Protein AF-A0A1X6NGF9-F1 (afdb_monomer_lite)

Radius of gyration: 16.97 Å; chains: 1; bounding box: 53×37×42 Å

pLDDT: mean 85.5, std 14.02, range [45.12, 98.38]

Sequence (204 aa):
MDIVWRSLPNLAPLILTMPPDAWTAELRTNLTSLDNEVIVLSFVRPLVPADFVRMLLYCPRVKSFGGFENRLKDTIKKFNLAFSAVNALEAFRPASSLLPNVEYLEWDYFQYAFGECGLPAIHFLFGSRLRTVHLWPMGGPCNANNVYQTLQKLTAKSPALQHFSLSSYSKTAELCELMPALLSGLPQLVDFKADIQLNAAALL

Foldseek 3Di:
DLPVLQAEQACVVLLVQFDPLQKDWDWQADPPDPGGIATEIDGPDQDAANRNVRSLVSLQSYAHYHCVPCVPPDPVLRYAYELNRLVSCVVHPPDQASNQNHQHYEDAPVSYDDDDQEDRLCLSNQHQNHAEYAYHSPGPAYDLVRVLVSLVSNLVHHLNHAYYEYEDAYDDVSVVVSVVVSVVSHPNHNYYYYRYDDDPVVVD

Structure (mmCIF, N/CA/C/O backbone):
data_AF-A0A1X6NGF9-F1
#
_entry.id   AF-A0A1X6NGF9-F1
#
loop_
_atom_site.group_PDB
_atom_site.id
_atom_site.type_symbol
_atom_site.label_atom_id
_atom_site.label_alt_id
_atom_site.label_comp_id
_atom_site.label_asym_id
_atom_site.label_entity_id
_atom_site.label_seq_id
_atom_site.pdbx_PDB_ins_code
_atom_site.Cartn_x
_atom_site.Cartn_y
_atom_site.Cartn_z
_atom_site.occupancy
_atom_site.B_iso_or_equiv
_atom_site.auth_seq_id
_atom_site.auth_comp_id
_atom_site.auth_asym_id
_atom_site.auth_atom_id
_atom_site.pdbx_PDB_model_num
ATOM 1 N N . MET A 1 1 ? -23.209 0.207 -3.085 1.00 61.59 1 MET A N 1
ATOM 2 C CA . MET A 1 1 ? -22.263 1.000 -2.261 1.00 61.59 1 MET A CA 1
ATOM 3 C C . MET A 1 1 ? -20.788 0.661 -2.527 1.00 61.59 1 MET A C 1
ATOM 5 O O . MET A 1 1 ? -19.928 1.232 -1.871 1.00 61.59 1 MET A O 1
ATOM 9 N N . ASP A 1 2 ? -20.446 -0.185 -3.507 1.00 76.38 2 ASP A N 1
ATOM 10 C CA . ASP A 1 2 ? -19.044 -0.603 -3.716 1.00 76.38 2 ASP A CA 1
ATOM 11 C C . ASP A 1 2 ? -18.143 0.460 -4.356 1.00 76.38 2 ASP A C 1
ATOM 13 O O . ASP A 1 2 ? -16.921 0.343 -4.311 1.00 76.38 2 ASP A O 1
ATOM 17 N N . ILE A 1 3 ? -18.730 1.523 -4.912 1.00 85.12 3 ILE A N 1
ATOM 18 C CA . ILE A 1 3 ? -17.982 2.559 -5.629 1.00 85.12 3 ILE A CA 1
ATOM 19 C C . ILE A 1 3 ? -17.013 3.338 -4.726 1.00 85.12 3 ILE A C 1
ATOM 21 O O . ILE A 1 3 ? -15.918 3.661 -5.172 1.00 85.12 3 ILE A O 1
ATOM 25 N N . VAL A 1 4 ? -17.368 3.564 -3.454 1.00 88.31 4 VAL A N 1
ATOM 26 C CA . VAL A 1 4 ? -16.556 4.350 -2.501 1.00 88.31 4 VAL A CA 1
ATOM 27 C C . VAL A 1 4 ? -15.251 3.636 -2.144 1.00 88.31 4 VAL A C 1
ATOM 29 O O . VAL A 1 4 ? -14.226 4.272 -1.944 1.00 88.31 4 VAL A O 1
ATOM 32 N N . TRP A 1 5 ? -15.275 2.304 -2.102 1.00 93.38 5 TRP A N 1
ATOM 33 C CA . TRP A 1 5 ? -14.122 1.491 -1.707 1.00 93.38 5 TRP A CA 1
ATOM 34 C C . TRP A 1 5 ? -13.266 1.049 -2.888 1.00 93.38 5 TRP A C 1
ATOM 36 O O . TRP A 1 5 ? -12.183 0.510 -2.684 1.00 93.38 5 TRP A O 1
ATOM 46 N N . ARG A 1 6 ? -13.735 1.259 -4.124 1.00 94.31 6 ARG A N 1
ATOM 47 C CA . ARG A 1 6 ? -13.041 0.791 -5.327 1.00 94.31 6 ARG A CA 1
ATOM 48 C C . ARG A 1 6 ? -11.671 1.444 -5.498 1.00 94.31 6 ARG A C 1
ATOM 50 O O . ARG A 1 6 ? -10.742 0.777 -5.951 1.00 94.31 6 ARG A O 1
ATOM 57 N N . SER A 1 7 ? -11.554 2.724 -5.157 1.00 93.00 7 SER A N 1
ATOM 58 C CA . SER A 1 7 ? -10.316 3.491 -5.270 1.00 93.00 7 SER A CA 1
ATOM 59 C C . SER A 1 7 ? -10.061 4.232 -3.969 1.00 93.00 7 SER A C 1
ATOM 61 O O . SER A 1 7 ? -10.879 5.062 -3.582 1.00 93.00 7 SER A O 1
ATOM 63 N N . LEU A 1 8 ? -8.941 3.950 -3.305 1.00 92.25 8 LEU A N 1
ATOM 64 C CA . LEU A 1 8 ? -8.563 4.624 -2.064 1.00 92.25 8 LEU A CA 1
ATOM 65 C C . LEU A 1 8 ? -7.268 5.418 -2.252 1.00 92.25 8 LEU A C 1
ATOM 67 O O . LEU A 1 8 ? -6.309 4.872 -2.794 1.00 92.25 8 LEU A O 1
ATOM 71 N N . PRO A 1 9 ? -7.195 6.672 -1.773 1.00 89.31 9 PRO A N 1
ATOM 72 C CA . PRO A 1 9 ? -5.990 7.484 -1.919 1.00 89.31 9 PRO A CA 1
ATOM 73 C C . PRO A 1 9 ? -4.845 7.028 -1.005 1.00 89.31 9 PRO A C 1
ATOM 75 O O . PRO A 1 9 ? -3.684 7.256 -1.332 1.00 89.31 9 PRO A O 1
ATOM 78 N N . ASN A 1 10 ? -5.173 6.420 0.139 1.00 90.38 10 ASN A N 1
ATOM 79 C CA . ASN A 1 10 ? -4.244 5.918 1.150 1.00 90.38 10 ASN A CA 1
ATOM 80 C C . ASN A 1 10 ? -4.966 4.909 2.078 1.00 90.38 10 ASN A C 1
ATOM 82 O O . ASN A 1 10 ? -6.120 4.541 1.845 1.00 90.38 10 ASN A O 1
ATOM 86 N N . LEU A 1 11 ? -4.291 4.455 3.141 1.00 93.31 11 LEU A N 1
ATOM 87 C CA . LEU A 1 11 ? -4.825 3.484 4.110 1.00 93.31 11 LEU A CA 1
ATOM 88 C C . LEU A 1 11 ? -5.790 4.085 5.147 1.00 93.31 11 LEU A C 1
ATOM 90 O O . LEU A 1 11 ? -6.445 3.327 5.863 1.00 93.31 11 LEU A O 1
ATOM 94 N N . ALA A 1 12 ? -5.909 5.411 5.248 1.00 93.12 12 ALA A N 1
ATOM 95 C CA . ALA A 1 12 ? -6.687 6.054 6.303 1.00 93.12 12 ALA A CA 1
ATOM 96 C C . ALA A 1 12 ? -8.166 5.630 6.317 1.00 93.12 12 ALA A C 1
ATOM 98 O O . ALA A 1 12 ? -8.635 5.233 7.383 1.00 93.12 12 ALA A O 1
ATOM 99 N N . PRO A 1 13 ? -8.900 5.583 5.181 1.00 93.88 13 PRO A N 1
ATOM 100 C CA . PRO A 1 13 ? -10.286 5.117 5.178 1.00 93.88 13 PRO A CA 1
ATOM 101 C C . PRO A 1 13 ? -10.458 3.702 5.734 1.00 93.88 13 PRO A C 1
ATOM 103 O O . PRO A 1 13 ? -11.485 3.414 6.333 1.00 93.88 13 PRO A O 1
ATOM 106 N N . LEU A 1 14 ? -9.460 2.828 5.558 1.00 96.06 14 LEU A N 1
ATOM 107 C CA . LEU A 1 14 ? -9.475 1.464 6.087 1.00 96.06 14 LEU A CA 1
ATOM 108 C C . LEU A 1 14 ? -9.182 1.441 7.592 1.00 96.06 14 LEU A C 1
ATOM 110 O O . LEU A 1 14 ? -9.923 0.797 8.334 1.00 96.06 14 LEU A O 1
ATOM 114 N N . ILE A 1 15 ? -8.175 2.189 8.054 1.00 96.56 15 ILE A N 1
ATOM 115 C CA . ILE A 1 15 ? -7.856 2.321 9.488 1.00 96.56 15 ILE A CA 1
ATOM 116 C C . ILE A 1 15 ? -9.049 2.882 10.263 1.00 96.56 15 ILE A C 1
ATOM 118 O O . ILE A 1 15 ? -9.388 2.367 11.322 1.00 96.56 15 ILE A O 1
ATOM 122 N N . LEU A 1 16 ? -9.755 3.869 9.707 1.00 96.25 16 LEU A N 1
ATOM 123 C CA . LEU A 1 16 ? -10.938 4.467 10.334 1.00 96.25 16 LEU A CA 1
ATOM 124 C C . LEU A 1 16 ? -12.110 3.479 10.512 1.00 96.25 16 LEU A C 1
ATOM 126 O O . LEU A 1 16 ? -13.060 3.786 11.230 1.00 96.25 16 LEU A O 1
ATOM 130 N N . THR A 1 17 ? -12.063 2.291 9.896 1.00 97.50 17 THR A N 1
ATOM 131 C CA . THR A 1 17 ? -13.046 1.220 10.150 1.00 97.50 17 THR A CA 1
ATOM 132 C C . THR A 1 17 ? -12.693 0.329 11.343 1.00 97.50 17 THR A C 1
ATOM 134 O O . THR A 1 17 ? -13.553 -0.428 11.804 1.00 97.50 17 THR A O 1
ATOM 137 N N . MET A 1 18 ? -11.453 0.401 11.837 1.00 98.00 18 MET A N 1
ATOM 138 C CA . MET A 1 18 ? -10.986 -0.320 13.023 1.00 98.00 18 MET A CA 1
ATOM 139 C C . MET A 1 18 ? -11.615 0.271 14.300 1.00 98.00 18 MET A C 1
ATOM 141 O O . MET A 1 18 ? -12.177 1.372 14.257 1.00 98.00 18 MET A O 1
ATOM 145 N N . PRO A 1 19 ? -11.557 -0.439 15.444 1.00 98.31 19 PRO A N 1
ATOM 146 C CA . PRO A 1 19 ? -12.041 0.091 16.715 1.00 98.31 19 PRO A CA 1
ATOM 147 C C . PRO A 1 19 ? -11.447 1.481 17.031 1.00 98.31 19 PRO A C 1
ATOM 149 O O . PRO A 1 19 ? -10.239 1.664 16.860 1.00 98.31 19 PRO A O 1
ATOM 152 N N . PRO A 1 20 ? -12.255 2.471 17.465 1.00 98.00 20 PRO A N 1
ATOM 153 C CA . PRO A 1 20 ? -11.772 3.834 17.719 1.00 98.00 20 PRO A CA 1
ATOM 154 C C . PRO A 1 20 ? -10.678 3.936 18.787 1.00 98.00 20 PRO A C 1
ATOM 156 O O . PRO A 1 20 ? -9.911 4.887 18.788 1.00 98.00 20 PRO A O 1
ATOM 159 N N . ASP A 1 21 ? -10.593 2.963 19.693 1.00 98.19 21 ASP A N 1
ATOM 160 C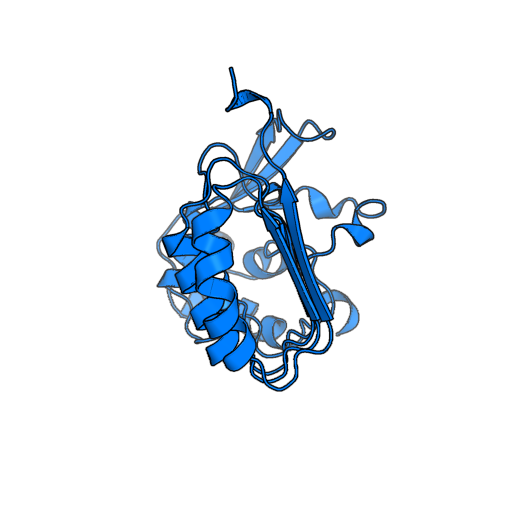 CA . ASP A 1 21 ? -9.551 2.866 20.717 1.00 98.19 21 ASP A CA 1
ATOM 161 C C . ASP A 1 21 ? -8.212 2.332 20.174 1.00 98.19 21 ASP A C 1
ATOM 163 O O . ASP A 1 21 ? -7.226 2.312 20.905 1.00 98.19 21 ASP A O 1
ATOM 167 N N . ALA A 1 22 ? -8.158 1.866 18.921 1.00 98.38 22 ALA A N 1
ATOM 168 C CA . ALA A 1 22 ? -6.935 1.342 18.320 1.00 98.38 22 ALA A CA 1
ATOM 169 C C . ALA A 1 22 ? -6.032 2.450 17.756 1.00 98.38 22 ALA A C 1
ATOM 171 O O . ALA A 1 22 ? -4.822 2.242 17.658 1.00 98.38 22 ALA A O 1
ATOM 172 N N . TRP A 1 23 ? -6.584 3.613 17.392 1.00 98.31 23 TRP A N 1
ATOM 173 C CA . TRP A 1 23 ? -5.865 4.664 16.669 1.00 98.31 23 TRP A CA 1
ATOM 174 C C . TRP A 1 23 ? -6.113 6.075 17.218 1.00 98.31 23 TRP A C 1
ATOM 176 O O . TRP A 1 23 ? -7.119 6.347 17.864 1.00 98.31 23 TRP A O 1
ATOM 186 N N . THR A 1 24 ? -5.188 6.989 16.925 1.00 97.62 24 THR A N 1
ATOM 187 C CA . THR A 1 24 ? -5.326 8.437 17.140 1.00 97.62 24 THR A CA 1
ATOM 188 C C . THR A 1 24 ? -5.107 9.204 15.847 1.00 97.62 24 THR A C 1
ATOM 190 O O . THR A 1 24 ? -4.470 8.711 14.917 1.00 97.62 24 THR A O 1
ATOM 193 N N . ALA A 1 25 ? -5.656 10.415 15.796 1.00 96.06 25 ALA A N 1
ATOM 194 C CA . ALA A 1 25 ? -5.509 11.359 14.699 1.00 96.06 25 ALA A CA 1
ATOM 195 C C . ALA A 1 25 ? -4.960 12.678 15.249 1.00 96.06 25 ALA A C 1
ATOM 197 O O . ALA A 1 25 ? -5.625 13.340 16.044 1.00 96.06 25 ALA A O 1
ATOM 198 N N . GLU A 1 26 ? -3.758 13.062 14.828 1.00 94.81 26 GLU A N 1
ATOM 199 C CA . GLU A 1 26 ? -3.095 14.287 15.285 1.00 94.81 26 GLU A CA 1
ATOM 200 C C . GLU A 1 26 ? -2.907 15.262 14.129 1.00 94.81 26 GLU A C 1
ATOM 202 O O . GLU A 1 26 ? -2.338 14.898 13.101 1.00 94.81 26 GLU A O 1
ATOM 207 N N . LEU A 1 27 ? -3.335 16.513 14.299 1.00 92.25 27 LEU A N 1
ATOM 208 C CA . LEU A 1 27 ? -3.021 17.573 13.345 1.00 92.25 27 LEU A CA 1
ATOM 209 C C . LEU A 1 27 ? -1.539 17.946 13.474 1.00 92.25 27 LEU A C 1
ATOM 211 O O . LEU A 1 27 ? -1.069 18.280 14.560 1.00 92.25 27 LEU A O 1
ATOM 215 N N . ARG A 1 28 ? -0.798 17.887 12.370 1.00 89.25 28 ARG A N 1
ATOM 216 C CA . ARG A 1 28 ? 0.622 18.235 12.294 1.00 89.25 28 ARG A CA 1
ATOM 217 C C . ARG A 1 28 ? 0.882 19.178 11.134 1.00 89.25 28 ARG A C 1
ATOM 219 O O . ARG A 1 28 ? 0.270 19.054 10.076 1.00 89.25 28 ARG A O 1
ATOM 226 N N . THR A 1 29 ? 1.835 20.083 11.318 1.00 85.56 29 THR A N 1
ATOM 227 C CA . THR A 1 29 ? 2.228 21.021 10.268 1.00 85.56 29 THR A CA 1
ATOM 228 C C . THR A 1 29 ? 3.171 20.353 9.268 1.00 85.56 29 THR A C 1
ATOM 230 O O . THR A 1 29 ? 4.183 19.783 9.677 1.00 85.56 29 THR A O 1
ATOM 233 N N . ASN A 1 30 ? 2.865 20.416 7.968 1.00 74.00 30 ASN A N 1
ATOM 234 C CA . ASN A 1 30 ? 3.706 19.849 6.915 1.00 74.00 30 ASN A CA 1
ATOM 235 C C . ASN A 1 30 ? 4.611 20.882 6.258 1.00 74.00 30 ASN A C 1
ATOM 237 O O . ASN A 1 30 ? 4.200 21.601 5.363 1.00 74.00 30 ASN A O 1
ATOM 241 N N . LEU A 1 31 ? 5.881 20.886 6.675 1.00 66.44 31 LEU A N 1
ATOM 242 C CA . LEU A 1 31 ? 6.916 21.773 6.134 1.00 66.44 31 LEU A CA 1
ATOM 243 C C . LEU A 1 31 ? 7.294 21.473 4.672 1.00 66.44 31 LEU A C 1
ATOM 245 O O . LEU A 1 31 ? 7.992 22.269 4.054 1.00 66.44 31 LEU A O 1
ATOM 249 N N . THR A 1 32 ? 6.890 20.318 4.132 1.00 63.69 32 THR A N 1
ATOM 250 C CA . THR A 1 32 ? 7.269 19.852 2.782 1.00 63.69 32 THR A CA 1
ATOM 251 C C . THR A 1 32 ? 6.127 19.893 1.769 1.00 63.69 32 THR A C 1
ATOM 253 O O . THR A 1 32 ? 6.368 19.748 0.574 1.00 63.69 32 THR A O 1
ATOM 256 N N . SER A 1 33 ? 4.889 20.083 2.229 1.00 63.34 33 SER A N 1
ATOM 257 C CA . SER A 1 33 ? 3.706 20.179 1.375 1.00 63.34 33 SER A CA 1
ATOM 258 C C . SER A 1 33 ? 3.302 21.640 1.209 1.00 63.34 33 SER A C 1
ATOM 260 O O . SER A 1 33 ? 3.500 22.449 2.109 1.00 63.34 33 SER A O 1
ATOM 262 N N . LEU A 1 34 ? 2.691 21.966 0.069 1.00 60.50 34 LEU A N 1
ATOM 263 C CA . LEU A 1 34 ? 2.023 23.257 -0.137 1.00 60.50 34 LEU A CA 1
ATOM 264 C C . LEU A 1 34 ? 0.872 23.465 0.865 1.00 60.50 34 LEU A C 1
ATOM 266 O O . LEU A 1 34 ? 0.545 24.600 1.202 1.00 60.50 34 LEU A O 1
ATOM 270 N N . ASP A 1 35 ? 0.287 22.365 1.352 1.00 64.94 35 ASP A N 1
ATOM 271 C CA . ASP A 1 35 ? -0.700 22.367 2.426 1.00 64.94 35 ASP A CA 1
ATOM 272 C C . ASP A 1 35 ? -0.006 22.236 3.781 1.00 64.94 35 ASP A C 1
ATOM 274 O O . ASP A 1 35 ? 0.547 21.186 4.121 1.00 64.94 35 ASP A O 1
ATOM 278 N N . ASN A 1 36 ? -0.090 23.304 4.573 1.00 75.12 36 ASN A N 1
ATOM 279 C CA . ASN A 1 36 ? 0.614 23.420 5.845 1.00 75.12 36 ASN A CA 1
ATOM 280 C C . ASN A 1 36 ? 0.118 22.459 6.929 1.00 75.12 36 ASN A C 1
ATOM 282 O O . ASN A 1 36 ? 0.781 22.374 7.949 1.00 75.12 36 ASN A O 1
ATOM 286 N N . GLU A 1 37 ? -0.993 21.734 6.769 1.00 85.94 37 GLU A N 1
ATOM 287 C CA . GLU A 1 37 ? -1.548 20.877 7.826 1.00 85.94 37 GLU A CA 1
ATOM 288 C C . GLU A 1 37 ? -1.999 19.505 7.311 1.00 85.94 37 GLU A C 1
ATOM 290 O O . GLU A 1 37 ? -2.755 19.395 6.344 1.00 85.94 37 GLU A O 1
ATOM 295 N N . VAL A 1 38 ? -1.577 18.451 8.010 1.00 87.19 38 VAL A N 1
ATOM 296 C CA . VAL A 1 38 ? -1.966 17.056 7.770 1.00 87.19 38 VAL A CA 1
ATOM 297 C C . VAL A 1 38 ? -2.399 16.397 9.077 1.00 87.19 38 VAL A C 1
ATOM 299 O O . VAL A 1 38 ? -1.831 16.642 10.133 1.00 87.19 38 VAL A O 1
ATOM 302 N N . ILE A 1 39 ? -3.404 15.536 9.018 1.00 90.44 39 ILE A N 1
ATOM 303 C CA . ILE A 1 39 ? -3.819 14.643 10.095 1.00 90.44 39 ILE A CA 1
ATOM 304 C C . ILE A 1 39 ? -2.988 13.365 10.000 1.00 90.44 39 ILE A C 1
ATOM 306 O O . ILE A 1 39 ? -3.063 12.640 9.012 1.00 90.44 39 ILE A O 1
ATOM 310 N N . VAL A 1 40 ? -2.213 13.057 11.028 1.00 92.25 40 VAL A N 1
ATOM 311 C CA . VAL A 1 40 ? -1.395 11.847 11.096 1.00 92.25 40 VAL A CA 1
ATOM 312 C C . VAL A 1 40 ? -2.112 10.794 11.928 1.00 92.25 40 VAL A C 1
ATOM 314 O O . VAL A 1 40 ? -2.418 11.027 13.097 1.00 92.25 40 VAL A O 1
ATOM 317 N N . LEU A 1 41 ? -2.366 9.636 11.320 1.00 94.50 41 LEU A N 1
ATOM 318 C CA . LEU A 1 41 ? -2.917 8.464 11.990 1.00 94.50 41 LEU A CA 1
ATOM 319 C C . LEU A 1 41 ? -1.809 7.603 12.593 1.00 94.50 41 LEU A C 1
ATOM 321 O O . LEU A 1 41 ? -0.879 7.196 11.892 1.00 94.50 41 LEU A O 1
ATOM 325 N N . SER A 1 42 ? -1.959 7.273 13.872 1.00 95.81 42 SER A N 1
ATOM 326 C CA . SER A 1 42 ? -1.065 6.390 14.631 1.00 95.81 42 SER A CA 1
ATOM 327 C C . SER A 1 42 ? -1.877 5.326 15.364 1.00 95.81 42 SER A C 1
ATOM 329 O O . SER A 1 42 ? -3.045 5.559 15.663 1.00 95.81 42 SER A O 1
ATOM 331 N N . PHE A 1 43 ? -1.279 4.178 15.696 1.00 97.31 43 PHE A N 1
ATOM 332 C CA . PHE A 1 43 ? -1.904 3.226 16.622 1.00 97.31 43 PHE A CA 1
ATOM 333 C C . PHE A 1 43 ? -1.465 3.499 18.059 1.00 97.31 43 PHE A C 1
ATOM 335 O O . PHE A 1 43 ? -0.287 3.747 18.306 1.00 97.31 43 PHE A O 1
ATOM 342 N N . VAL A 1 44 ? -2.405 3.426 19.004 1.00 98.00 44 VAL A N 1
ATOM 343 C CA . VAL A 1 44 ? -2.149 3.690 20.437 1.00 98.00 44 VAL A CA 1
ATOM 344 C C . VAL A 1 44 ? -1.924 2.431 21.267 1.00 98.00 44 VAL A C 1
ATOM 346 O O . VAL A 1 44 ? -1.520 2.513 22.425 1.00 98.00 44 VAL A O 1
ATOM 349 N N . ARG A 1 45 ? -2.168 1.257 20.684 1.00 97.44 45 ARG A N 1
ATOM 350 C CA . ARG A 1 45 ? -1.924 -0.048 21.302 1.00 97.44 45 ARG A CA 1
ATOM 351 C C . ARG A 1 45 ? -1.502 -1.077 20.249 1.00 97.44 45 ARG A C 1
ATOM 353 O O . ARG A 1 45 ? -1.774 -0.868 19.065 1.00 97.44 45 ARG A O 1
ATOM 360 N N . PRO A 1 46 ? -0.870 -2.195 20.652 1.00 97.31 46 PRO A N 1
ATOM 361 C CA . PRO A 1 46 ? -0.648 -3.322 19.756 1.00 97.31 46 PRO A CA 1
ATOM 362 C C . PRO A 1 46 ? -1.960 -3.791 19.125 1.00 97.31 46 PRO A C 1
ATOM 364 O O . PRO A 1 46 ? -2.997 -3.869 19.795 1.00 97.31 46 PRO A O 1
ATOM 367 N N . LEU A 1 47 ? -1.904 -4.094 17.831 1.00 97.88 47 LEU A N 1
ATOM 368 C CA . LEU A 1 47 ? -3.061 -4.579 17.094 1.00 97.88 47 LEU A CA 1
ATOM 369 C C . LEU A 1 47 ? -3.282 -6.061 17.382 1.00 97.88 47 LEU A C 1
ATOM 371 O O . LEU A 1 47 ? -2.341 -6.853 17.403 1.00 97.88 47 LEU A O 1
ATOM 375 N N . VAL A 1 48 ? -4.542 -6.442 17.552 1.00 97.06 48 VAL A N 1
ATOM 376 C CA . VAL A 1 48 ? -4.964 -7.838 17.689 1.00 97.06 48 VAL A CA 1
ATOM 377 C C . VAL A 1 48 ? -5.830 -8.243 16.495 1.00 97.06 48 VAL A C 1
ATOM 379 O O . VAL A 1 48 ? -6.454 -7.381 15.875 1.00 97.06 48 VAL A O 1
ATOM 382 N N . PRO A 1 49 ? -5.944 -9.543 16.160 1.00 96.75 49 PRO A N 1
ATOM 383 C CA . PRO A 1 49 ? -6.723 -9.987 15.000 1.00 96.75 49 PRO A CA 1
ATOM 384 C C . PRO A 1 49 ? -8.168 -9.458 14.952 1.00 96.75 49 PRO A C 1
ATOM 386 O O . PRO A 1 49 ? -8.683 -9.180 13.870 1.00 96.75 49 PRO A O 1
ATOM 389 N N . ALA A 1 50 ? -8.810 -9.263 16.110 1.00 97.75 50 ALA A N 1
ATOM 390 C CA . ALA A 1 50 ? -10.167 -8.719 16.204 1.00 97.75 50 ALA A CA 1
ATOM 391 C C . ALA A 1 50 ? -10.292 -7.276 15.673 1.00 97.75 50 ALA A C 1
ATOM 393 O O . ALA A 1 50 ? -11.341 -6.914 15.139 1.00 97.75 50 ALA A O 1
ATOM 394 N N . ASP A 1 51 ? -9.225 -6.473 15.740 1.00 98.31 51 ASP A N 1
ATOM 395 C CA . ASP A 1 51 ? -9.234 -5.087 15.252 1.00 98.31 51 ASP A CA 1
ATOM 396 C C . ASP A 1 51 ? -9.388 -5.015 13.726 1.00 98.31 51 ASP A C 1
ATOM 398 O O . ASP A 1 51 ? -9.934 -4.055 13.182 1.00 98.31 51 ASP A O 1
ATOM 402 N N . PHE A 1 52 ? -8.940 -6.058 13.023 1.00 98.00 52 PHE A N 1
ATOM 403 C CA . PHE A 1 52 ? -8.955 -6.124 11.565 1.00 98.00 52 PHE A CA 1
ATOM 404 C C . PHE A 1 52 ? -10.323 -6.510 10.997 1.00 98.00 52 PHE A C 1
ATOM 406 O O . PHE A 1 52 ? -10.542 -6.330 9.800 1.00 98.00 52 PHE A O 1
ATOM 413 N N . VAL A 1 53 ? -11.253 -7.022 11.815 1.00 97.38 53 VAL A N 1
ATOM 414 C CA . VAL A 1 53 ? -12.510 -7.634 11.342 1.00 97.38 53 VAL A CA 1
ATOM 415 C C . VAL A 1 53 ? -13.274 -6.711 10.398 1.00 97.38 53 VAL A C 1
ATOM 417 O O . VAL A 1 53 ? -13.644 -7.132 9.307 1.00 97.38 53 VAL A O 1
ATOM 420 N N . ARG A 1 54 ? -13.476 -5.443 10.777 1.00 97.31 54 ARG A N 1
ATOM 421 C CA . ARG A 1 54 ? -14.202 -4.477 9.937 1.00 97.31 54 ARG A CA 1
ATOM 422 C C . ARG A 1 54 ? -13.402 -4.059 8.709 1.00 97.31 54 ARG A C 1
ATOM 424 O O . ARG A 1 54 ? -13.959 -4.032 7.617 1.00 97.31 54 ARG A O 1
ATOM 431 N N . MET A 1 55 ? -12.108 -3.799 8.869 1.00 97.44 55 MET A N 1
ATOM 432 C CA . MET A 1 55 ? -11.225 -3.405 7.770 1.00 97.44 55 MET A CA 1
ATOM 433 C C . MET A 1 55 ? -11.188 -4.462 6.658 1.00 97.44 55 MET A C 1
ATOM 435 O O . MET A 1 55 ? -11.329 -4.136 5.477 1.00 97.44 55 MET A O 1
ATOM 439 N N . LEU A 1 56 ? -11.090 -5.742 7.026 1.00 97.12 56 LEU A N 1
ATOM 440 C CA . LEU A 1 56 ? -11.022 -6.851 6.073 1.00 97.12 56 LEU A CA 1
ATOM 441 C C . LEU A 1 56 ? -12.298 -7.031 5.242 1.00 97.12 56 LEU A C 1
ATOM 443 O O . LEU A 1 56 ? -12.223 -7.591 4.151 1.00 97.12 56 LEU A O 1
ATOM 447 N N . LEU A 1 57 ? -13.454 -6.529 5.692 1.00 96.81 57 LEU A N 1
ATOM 448 C CA . LEU A 1 57 ? -14.690 -6.539 4.894 1.00 96.81 57 LEU A CA 1
ATOM 449 C C . LEU A 1 57 ? -14.612 -5.608 3.672 1.00 96.81 57 LEU A C 1
ATOM 451 O O . LEU A 1 57 ? -15.335 -5.804 2.687 1.00 96.81 57 LEU A O 1
ATOM 455 N N . TYR A 1 58 ? -13.752 -4.589 3.737 1.00 97.31 58 TYR A N 1
ATOM 456 C CA . TYR A 1 58 ? -13.597 -3.571 2.698 1.00 97.31 58 TYR A CA 1
ATOM 457 C C . TYR A 1 58 ? -12.352 -3.793 1.840 1.00 97.31 58 TYR A C 1
ATOM 459 O O . TYR A 1 58 ? -12.382 -3.508 0.646 1.00 97.31 58 TYR A O 1
ATOM 467 N N . CYS A 1 59 ? -11.298 -4.379 2.406 1.00 97.00 59 CYS A N 1
ATOM 468 C CA . CYS A 1 59 ? -10.043 -4.702 1.726 1.00 97.00 59 CYS A CA 1
ATOM 469 C C . CYS A 1 59 ? -10.201 -5.355 0.329 1.00 97.00 59 CYS A C 1
ATOM 471 O O . CYS A 1 59 ? -9.611 -4.849 -0.627 1.00 97.00 59 CYS A O 1
ATOM 473 N N . PRO A 1 60 ? -11.021 -6.410 0.125 1.00 97.25 60 PRO A N 1
ATOM 474 C CA . PRO A 1 60 ? -11.205 -7.021 -1.197 1.00 97.25 60 PRO A CA 1
ATOM 475 C C . PRO A 1 60 ? -11.929 -6.138 -2.223 1.00 97.25 60 PRO A C 1
ATOM 477 O O . PRO A 1 60 ? -11.972 -6.495 -3.401 1.00 97.25 60 PRO A O 1
ATOM 480 N N . ARG A 1 61 ? -12.542 -5.027 -1.802 1.00 96.62 61 ARG A N 1
ATOM 481 C CA . ARG A 1 61 ? -13.258 -4.102 -2.693 1.00 96.62 61 ARG A CA 1
ATOM 482 C C . ARG A 1 61 ? -12.318 -3.091 -3.345 1.00 96.62 61 ARG A C 1
ATOM 484 O O . ARG A 1 61 ? -12.673 -2.528 -4.377 1.00 96.62 61 ARG A O 1
ATOM 491 N N . VAL A 1 62 ? -11.128 -2.899 -2.777 1.00 96.44 62 VAL A N 1
ATOM 492 C CA . VAL A 1 62 ? -10.120 -1.967 -3.284 1.00 96.44 62 VAL A CA 1
ATOM 493 C C . VAL A 1 62 ? -9.470 -2.536 -4.542 1.00 96.44 62 VAL A C 1
ATOM 495 O O . VAL A 1 62 ? -8.908 -3.631 -4.529 1.00 96.44 62 VAL A O 1
ATOM 498 N N . LYS A 1 63 ? -9.572 -1.780 -5.637 1.00 96.38 63 LYS A N 1
ATOM 499 C CA . LYS A 1 63 ? -9.011 -2.094 -6.961 1.00 96.38 63 LYS A CA 1
ATOM 500 C C . LYS A 1 63 ? -7.877 -1.159 -7.345 1.00 96.38 63 LYS A C 1
ATOM 502 O O . LYS A 1 63 ? -6.939 -1.581 -8.009 1.00 96.38 63 LYS A O 1
ATOM 507 N N . SER A 1 64 ? -7.967 0.087 -6.905 1.00 95.00 64 SER A N 1
ATOM 508 C CA . SER A 1 64 ? -6.934 1.096 -7.074 1.00 95.00 64 SER A CA 1
ATOM 509 C C . SER A 1 64 ? -6.543 1.636 -5.706 1.00 95.00 64 SER A C 1
ATOM 511 O O . SER A 1 64 ? -7.412 1.953 -4.889 1.00 95.00 64 SER A O 1
ATOM 513 N N . PHE A 1 65 ? -5.247 1.709 -5.439 1.00 93.94 65 PHE A N 1
ATOM 514 C CA . PHE A 1 65 ? -4.703 2.269 -4.213 1.00 93.94 65 PHE A CA 1
ATOM 515 C C . PHE A 1 65 ? -3.641 3.312 -4.558 1.00 93.94 65 PHE A C 1
ATOM 517 O O . PHE A 1 65 ? -2.751 3.029 -5.355 1.00 93.94 65 PHE A O 1
ATOM 524 N N . GLY A 1 66 ? -3.727 4.496 -3.957 1.00 90.94 66 GLY A N 1
ATOM 525 C CA . GLY A 1 66 ? -2.876 5.639 -4.283 1.00 90.94 66 GLY A CA 1
ATOM 526 C C . GLY A 1 66 ? -3.563 6.638 -5.216 1.00 90.94 66 GLY A C 1
ATOM 527 O O . GLY A 1 66 ? -4.788 6.771 -5.213 1.00 90.94 66 GLY A O 1
ATOM 528 N N . GLY A 1 67 ? -2.779 7.378 -6.003 1.00 76.31 67 GLY A N 1
ATOM 529 C CA . GLY A 1 67 ? -3.295 8.355 -6.966 1.00 76.31 67 GLY A CA 1
ATOM 530 C C . GLY A 1 67 ? -2.681 9.741 -6.801 1.00 76.31 67 GLY A C 1
ATOM 531 O O . GLY A 1 67 ? -3.345 10.651 -6.282 1.00 76.31 67 GLY A O 1
ATOM 532 N N . PHE A 1 68 ? -1.437 9.933 -7.260 1.00 64.06 68 PHE A N 1
ATOM 533 C CA . PHE A 1 68 ? -0.883 11.272 -7.478 1.00 64.06 68 PHE A CA 1
ATOM 534 C C . PHE A 1 68 ? -1.712 12.034 -8.518 1.00 64.06 68 PHE A C 1
ATOM 536 O O . PHE A 1 68 ? -2.016 13.206 -8.331 1.00 64.06 68 PHE A O 1
ATOM 543 N N . GLU A 1 69 ? -2.223 11.365 -9.547 1.00 55.03 69 GLU A N 1
ATOM 544 C CA . GLU A 1 69 ? -3.047 12.034 -10.564 1.00 55.03 69 GLU A CA 1
ATOM 545 C C . GLU A 1 69 ? -4.411 12.503 -10.023 1.00 55.03 69 GLU A C 1
ATOM 547 O O . GLU A 1 69 ? -4.918 13.555 -10.409 1.00 55.03 69 GLU A O 1
ATOM 552 N N . ASN A 1 70 ? -4.947 11.823 -9.002 1.00 54.00 70 ASN A N 1
ATOM 553 C CA . ASN A 1 70 ? -6.125 12.287 -8.256 1.00 54.00 70 ASN A CA 1
ATOM 554 C C . ASN A 1 70 ? -5.778 13.365 -7.195 1.00 54.00 70 ASN A C 1
ATOM 556 O O . ASN A 1 70 ? -6.665 13.859 -6.502 1.00 54.00 70 ASN A O 1
ATOM 560 N N . ARG A 1 71 ? -4.484 13.739 -7.066 1.00 54.16 71 ARG A N 1
ATOM 561 C CA . ARG A 1 71 ? -3.911 15.047 -6.628 1.00 54.16 71 ARG A CA 1
ATOM 562 C C . ARG A 1 71 ? -4.899 16.181 -6.489 1.00 54.16 71 ARG A C 1
ATOM 564 O O . ARG A 1 71 ? -5.177 16.693 -5.410 1.00 54.16 71 ARG A O 1
ATOM 571 N N . LEU A 1 72 ? -5.392 16.575 -7.642 1.00 50.94 72 LEU A N 1
ATOM 572 C CA . LEU A 1 72 ? -5.805 17.948 -7.844 1.00 50.94 72 LEU A CA 1
ATOM 573 C C . LEU A 1 72 ? -7.268 18.196 -7.455 1.00 50.94 72 LEU A C 1
ATOM 575 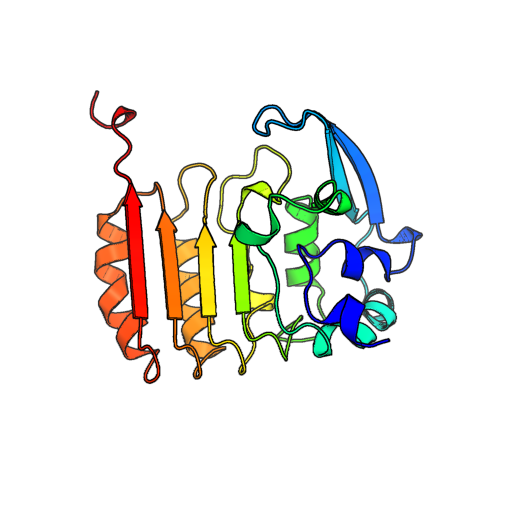O O . LEU A 1 72 ? -7.763 19.288 -7.708 1.00 50.94 72 LEU A O 1
ATOM 579 N N . LYS A 1 73 ? -7.982 17.202 -6.894 1.00 53.84 73 LYS A N 1
ATOM 580 C CA . LYS A 1 73 ? -9.450 17.265 -6.780 1.00 53.84 73 LYS A CA 1
ATOM 581 C C . LYS A 1 73 ? -10.071 16.990 -5.402 1.00 53.84 73 LYS A C 1
ATOM 583 O O . LYS A 1 73 ? -11.212 17.398 -5.232 1.00 53.84 73 LYS A O 1
ATOM 588 N N . ASP A 1 74 ? -9.380 16.389 -4.423 1.00 56.94 74 ASP A N 1
ATOM 589 C CA . ASP A 1 74 ? -10.044 15.924 -3.183 1.00 56.94 74 ASP A CA 1
ATOM 590 C C . ASP A 1 74 ? -9.398 16.357 -1.854 1.00 56.94 74 ASP A C 1
ATOM 592 O O . ASP A 1 74 ? -8.217 16.124 -1.591 1.00 56.94 74 ASP A O 1
ATOM 596 N N . THR A 1 75 ? -10.249 16.861 -0.953 1.00 56.50 75 THR A N 1
ATOM 597 C CA . THR A 1 75 ? -9.992 17.239 0.453 1.00 56.50 75 THR A CA 1
ATOM 598 C C . THR A 1 75 ? -9.662 16.061 1.381 1.00 56.50 75 THR A C 1
ATOM 600 O O . THR A 1 75 ? -9.195 16.272 2.499 1.00 56.50 75 THR A O 1
ATOM 603 N N . ILE A 1 76 ? -9.859 14.815 0.933 1.00 57.66 76 ILE A N 1
ATOM 604 C CA . ILE A 1 76 ? -9.584 13.585 1.707 1.00 57.66 76 ILE A CA 1
ATOM 605 C C . ILE A 1 76 ? -8.068 13.366 1.919 1.00 57.66 76 ILE A C 1
ATOM 607 O O . ILE A 1 76 ? -7.654 12.609 2.797 1.00 57.66 76 ILE A O 1
ATOM 611 N N . LYS A 1 77 ? -7.212 14.089 1.186 1.00 61.00 77 LYS A N 1
ATOM 612 C CA . LYS A 1 77 ? -5.739 14.005 1.250 1.00 61.00 77 LYS A CA 1
ATOM 613 C C . LYS A 1 77 ? -5.104 14.539 2.534 1.00 61.00 77 LYS A C 1
ATOM 615 O O . LYS A 1 77 ? -3.885 14.545 2.644 1.00 61.00 77 LYS A O 1
ATOM 620 N N . LYS A 1 78 ? -5.902 14.942 3.522 1.00 77.00 78 LYS A N 1
ATOM 621 C CA . LYS A 1 78 ? -5.374 15.393 4.810 1.00 77.00 78 LYS A CA 1
ATOM 622 C C . LYS A 1 78 ? -4.836 14.261 5.672 1.00 77.00 78 LYS A C 1
ATOM 624 O O . LYS A 1 78 ? -4.164 14.565 6.639 1.00 77.00 78 LYS A O 1
ATOM 629 N N . PHE A 1 79 ? -5.112 12.993 5.374 1.00 87.12 79 PHE A N 1
ATOM 630 C CA . PHE A 1 79 ? -4.635 11.899 6.218 1.00 87.12 79 PHE A CA 1
ATOM 631 C C . PHE A 1 79 ? -3.299 11.330 5.744 1.00 87.12 79 PHE A C 1
ATOM 633 O O . PHE A 1 79 ? -3.220 10.753 4.661 1.00 87.12 79 PHE A O 1
ATOM 640 N N . ASN A 1 80 ? -2.298 11.407 6.611 1.00 88.25 80 ASN A N 1
ATOM 641 C CA . ASN A 1 80 ? -1.055 10.656 6.520 1.00 88.25 80 ASN A CA 1
ATOM 642 C C . ASN A 1 80 ? -1.047 9.552 7.576 1.00 88.25 80 ASN A C 1
ATOM 644 O O . ASN A 1 80 ? -1.771 9.606 8.569 1.00 88.25 80 ASN A O 1
ATOM 648 N N . LEU A 1 81 ? -0.214 8.541 7.373 1.00 89.06 81 LEU A N 1
ATOM 649 C CA . LEU A 1 81 ? 0.044 7.530 8.392 1.00 89.06 81 LEU A CA 1
ATOM 650 C C . LEU A 1 81 ? 1.393 7.820 9.054 1.00 89.06 81 LEU A C 1
ATOM 652 O O . LEU A 1 81 ? 2.347 8.237 8.396 1.00 89.06 81 LEU A O 1
ATOM 656 N N . ALA A 1 82 ? 1.492 7.579 10.358 1.00 90.56 82 ALA A N 1
ATOM 657 C CA . ALA A 1 82 ? 2.786 7.467 11.013 1.00 90.56 82 ALA A CA 1
ATOM 658 C C . ALA A 1 82 ? 3.529 6.232 10.479 1.00 90.56 82 ALA A C 1
ATOM 660 O O . ALA A 1 82 ? 2.912 5.206 10.178 1.00 90.56 82 ALA A O 1
ATOM 661 N N . PHE A 1 83 ? 4.857 6.297 10.390 1.00 87.56 83 PHE A N 1
ATOM 662 C CA . PHE A 1 83 ? 5.660 5.160 9.930 1.00 87.56 83 PHE A CA 1
ATOM 663 C C . PHE A 1 83 ? 5.474 3.926 10.828 1.00 87.56 83 PHE A C 1
ATOM 665 O O . PHE A 1 83 ? 5.263 2.813 10.342 1.00 87.56 83 PHE A O 1
ATOM 672 N N . SER A 1 84 ? 5.415 4.138 12.147 1.00 90.38 84 SER A N 1
ATOM 673 C CA . SER A 1 84 ? 5.095 3.098 13.131 1.00 90.38 84 SER A CA 1
ATOM 674 C C . SER A 1 84 ? 3.752 2.408 12.866 1.00 90.38 84 SER A C 1
ATOM 676 O O . SER A 1 84 ? 3.635 1.202 13.085 1.00 90.38 84 SER A O 1
ATOM 678 N N . ALA A 1 85 ? 2.758 3.126 12.332 1.00 92.69 85 ALA A N 1
ATOM 679 C CA . ALA A 1 85 ? 1.473 2.540 11.969 1.00 92.69 85 ALA A CA 1
ATOM 680 C C . ALA A 1 85 ? 1.597 1.582 10.774 1.00 92.69 85 ALA A C 1
ATOM 682 O O . ALA A 1 85 ? 0.988 0.514 10.773 1.00 92.69 85 ALA A O 1
ATOM 683 N N . VAL A 1 86 ? 2.430 1.897 9.779 1.00 91.19 86 VAL A N 1
ATOM 684 C CA . VAL A 1 86 ? 2.680 0.973 8.658 1.00 91.19 86 VAL A CA 1
ATOM 685 C C . VAL A 1 86 ? 3.349 -0.302 9.140 1.00 91.19 86 VAL A C 1
ATOM 687 O O . VAL A 1 86 ? 2.917 -1.392 8.770 1.00 91.19 86 VAL A O 1
ATOM 690 N N . ASN A 1 87 ? 4.355 -0.171 10.004 1.00 90.94 87 ASN A N 1
ATOM 691 C CA . ASN A 1 87 ? 5.055 -1.321 10.570 1.00 90.94 87 ASN A CA 1
ATOM 692 C C . ASN A 1 87 ? 4.118 -2.182 11.423 1.00 90.94 87 ASN A C 1
ATOM 694 O O . ASN A 1 87 ? 4.176 -3.406 11.360 1.00 90.94 87 ASN A O 1
ATOM 698 N N . ALA A 1 88 ? 3.209 -1.565 12.182 1.00 93.88 88 ALA A N 1
ATOM 699 C CA . ALA A 1 88 ? 2.198 -2.296 12.938 1.00 93.88 88 ALA A CA 1
ATOM 700 C C . ALA A 1 88 ? 1.221 -3.048 12.016 1.00 93.88 88 ALA A C 1
ATOM 702 O O . ALA A 1 88 ? 0.933 -4.221 12.253 1.00 93.88 88 ALA A O 1
ATOM 703 N N . LEU A 1 89 ? 0.743 -2.424 10.933 1.00 94.81 89 LEU A N 1
ATOM 704 C CA . LEU A 1 89 ? -0.078 -3.124 9.938 1.00 94.81 89 LEU A CA 1
ATOM 705 C C . LEU A 1 89 ? 0.678 -4.292 9.313 1.00 94.81 89 LEU A C 1
ATOM 707 O O . LEU A 1 89 ? 0.108 -5.364 9.120 1.00 94.81 89 LEU A O 1
ATOM 711 N N . GLU A 1 90 ? 1.959 -4.107 9.010 1.00 92.94 90 GLU A N 1
ATOM 712 C CA . GLU A 1 90 ? 2.781 -5.186 8.497 1.00 92.94 90 GLU A CA 1
ATOM 713 C C . GLU A 1 90 ? 2.885 -6.332 9.520 1.00 92.94 90 GLU A C 1
ATOM 715 O O . GLU A 1 90 ? 2.597 -7.479 9.182 1.00 92.94 90 GLU A O 1
ATOM 720 N N . ALA A 1 91 ? 3.246 -6.038 10.764 1.00 93.81 91 ALA A N 1
ATOM 721 C CA . ALA A 1 91 ? 3.512 -7.053 11.777 1.00 93.81 91 ALA A CA 1
ATOM 722 C C . ALA A 1 91 ? 2.262 -7.852 12.188 1.00 93.81 91 ALA A C 1
ATOM 724 O O . ALA A 1 91 ? 2.355 -9.057 12.408 1.00 93.81 91 ALA A O 1
ATOM 725 N N . PHE A 1 92 ? 1.099 -7.199 12.283 1.00 95.62 92 PHE A N 1
ATOM 726 C CA . PHE A 1 92 ? -0.091 -7.780 12.921 1.00 95.62 92 PHE A CA 1
ATOM 727 C C . PHE A 1 92 ? -1.218 -8.169 11.959 1.00 95.62 92 PHE A C 1
ATOM 729 O O . PHE A 1 92 ? -2.236 -8.709 12.397 1.00 95.62 92 PHE A O 1
ATOM 736 N N . ARG A 1 93 ? -1.081 -7.910 10.652 1.00 92.94 93 ARG A N 1
ATOM 737 C CA . ARG A 1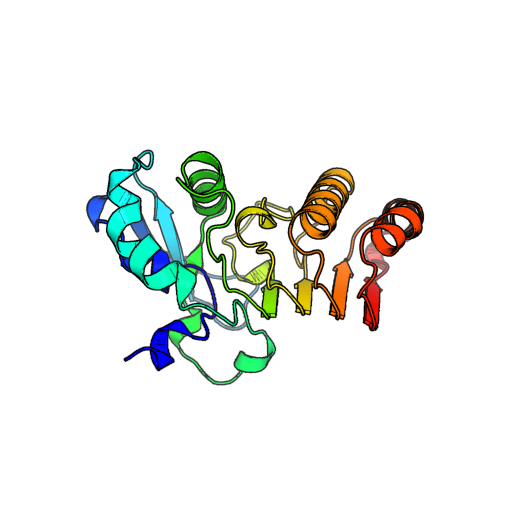 93 ? -2.128 -8.272 9.685 1.00 92.94 93 ARG A CA 1
ATOM 738 C C . ARG A 1 93 ? -2.406 -9.786 9.685 1.00 92.94 93 ARG A C 1
ATOM 740 O O . ARG A 1 93 ? -1.473 -10.587 9.650 1.00 92.94 93 ARG A O 1
ATOM 747 N N . PRO A 1 94 ? -3.678 -10.201 9.593 1.00 93.12 94 PRO A N 1
ATOM 748 C CA . PRO A 1 94 ? -4.037 -11.618 9.535 1.00 93.12 94 PRO A CA 1
ATOM 749 C C . PRO A 1 94 ? -3.904 -12.230 8.130 1.00 93.12 94 PRO A C 1
ATOM 751 O O . PRO A 1 94 ? -4.059 -13.437 7.972 1.00 93.12 94 PRO A O 1
ATOM 754 N N . ALA A 1 95 ? -3.643 -11.420 7.099 1.00 91.12 95 ALA A N 1
ATOM 755 C CA . ALA A 1 95 ? -3.560 -11.862 5.709 1.00 91.12 95 ALA A CA 1
ATOM 756 C C . ALA A 1 95 ? -2.189 -11.558 5.089 1.00 91.12 95 ALA A C 1
ATOM 758 O O . ALA A 1 95 ? -1.562 -10.532 5.360 1.00 91.12 95 ALA A O 1
ATOM 759 N N . SER A 1 96 ? -1.736 -12.430 4.186 1.00 91.94 96 SER A N 1
ATOM 760 C CA . SER A 1 96 ? -0.473 -12.244 3.457 1.00 91.94 96 SER A CA 1
ATOM 761 C C . SER A 1 96 ? -0.488 -11.003 2.552 1.00 91.94 96 SER A C 1
ATOM 763 O O . SER A 1 96 ? 0.558 -10.362 2.378 1.00 91.94 96 SER A O 1
ATOM 765 N N . SER A 1 97 ? -1.669 -10.664 2.023 1.00 95.81 97 SER A N 1
ATOM 766 C CA . SER A 1 97 ? -1.991 -9.447 1.280 1.00 95.81 97 SER A CA 1
ATOM 767 C C . SER A 1 97 ? -3.197 -8.763 1.920 1.00 95.81 97 SER A C 1
ATOM 769 O O . SER A 1 97 ? -4.249 -9.381 2.085 1.00 95.81 97 SER A O 1
ATOM 771 N N . LEU A 1 98 ? -3.044 -7.492 2.283 1.00 95.94 98 LEU A N 1
ATOM 772 C CA . LEU A 1 98 ? -4.112 -6.676 2.843 1.00 95.94 98 LEU A CA 1
ATOM 773 C C . LEU A 1 98 ? -5.105 -6.234 1.764 1.00 95.94 98 LEU A C 1
ATOM 775 O O . LEU A 1 98 ? -6.282 -6.102 2.065 1.00 95.94 98 LEU A O 1
ATOM 779 N N . LEU A 1 99 ? -4.662 -6.027 0.521 1.00 96.75 99 LEU A N 1
ATOM 780 C CA . LEU A 1 99 ? -5.508 -5.601 -0.600 1.00 96.75 99 LEU A CA 1
ATOM 781 C C . LEU A 1 99 ? -5.488 -6.672 -1.703 1.00 96.75 99 LEU A C 1
ATOM 783 O O . LEU A 1 99 ? -4.895 -6.469 -2.760 1.00 96.75 99 LEU A O 1
ATOM 787 N N . PRO A 1 100 ? -6.134 -7.833 -1.496 1.00 96.94 100 PRO A N 1
ATOM 788 C CA . PRO A 1 100 ? -5.946 -9.007 -2.357 1.00 96.94 100 PRO A CA 1
ATOM 789 C C . PRO A 1 100 ? -6.406 -8.805 -3.809 1.00 96.94 100 PRO A C 1
ATOM 791 O O . PRO A 1 100 ? -6.010 -9.552 -4.700 1.00 96.94 100 PRO A O 1
ATOM 794 N N . ASN A 1 101 ? -7.256 -7.805 -4.043 1.00 97.50 101 ASN A N 1
ATOM 795 C CA . ASN A 1 101 ? -7.875 -7.512 -5.329 1.00 97.50 101 ASN A CA 1
ATOM 796 C C . ASN A 1 101 ? -7.360 -6.224 -5.979 1.00 97.50 101 ASN A C 1
ATOM 798 O O . ASN A 1 101 ? -7.955 -5.806 -6.975 1.00 97.50 101 ASN A O 1
ATOM 802 N N . VAL A 1 102 ? -6.304 -5.614 -5.429 1.00 97.62 102 VAL A N 1
ATOM 803 C CA . VAL A 1 102 ? -5.698 -4.416 -6.007 1.00 97.62 102 VAL A CA 1
ATOM 804 C C . VAL A 1 102 ? -5.113 -4.741 -7.382 1.00 97.62 102 VAL A C 1
ATOM 806 O O . VAL A 1 102 ? -4.456 -5.763 -7.572 1.00 97.62 102 VAL A O 1
ATOM 809 N N . GLU A 1 103 ? -5.400 -3.880 -8.347 1.00 97.69 103 GLU A N 1
ATOM 810 C CA . GLU A 1 103 ? -4.977 -3.977 -9.747 1.00 97.69 103 GLU A CA 1
ATOM 811 C C . GLU A 1 103 ? -4.021 -2.829 -10.094 1.00 97.69 103 GLU A C 1
ATOM 813 O O . GLU A 1 103 ? -3.080 -3.023 -10.861 1.00 97.69 103 GLU A O 1
ATOM 818 N N . TYR A 1 104 ? -4.217 -1.668 -9.468 1.00 97.06 104 TYR A N 1
ATOM 819 C CA . TYR A 1 104 ? -3.361 -0.493 -9.576 1.00 97.06 104 TYR A CA 1
ATOM 820 C C . TYR A 1 104 ? -2.863 -0.087 -8.188 1.00 97.06 104 TYR A C 1
ATOM 822 O O . TYR A 1 104 ? -3.669 0.153 -7.285 1.00 97.06 104 TYR A O 1
ATOM 830 N N . LEU A 1 105 ? -1.546 -0.009 -8.019 1.00 95.88 105 LEU A N 1
ATOM 831 C CA . LEU A 1 105 ? -0.899 0.473 -6.808 1.00 95.88 105 LEU A CA 1
ATOM 832 C C . LEU A 1 105 ? 0.022 1.629 -7.158 1.00 95.88 105 LEU A C 1
ATOM 834 O O . LEU A 1 105 ? 0.991 1.480 -7.893 1.00 95.88 105 LEU A O 1
ATOM 838 N N . GLU A 1 106 ? -0.230 2.761 -6.540 1.00 93.50 106 GLU A N 1
ATOM 839 C CA . GLU A 1 106 ? 0.669 3.887 -6.552 1.00 93.50 106 GLU A CA 1
ATOM 840 C C . GLU A 1 106 ? 1.058 4.227 -5.122 1.00 93.50 106 GLU A C 1
ATOM 842 O O . GLU A 1 106 ? 0.211 4.471 -4.261 1.00 93.50 106 GLU A O 1
ATOM 847 N N . TRP A 1 107 ? 2.359 4.231 -4.869 1.00 89.75 107 TRP A N 1
ATOM 848 C CA . TRP A 1 107 ? 2.910 4.508 -3.561 1.00 89.75 107 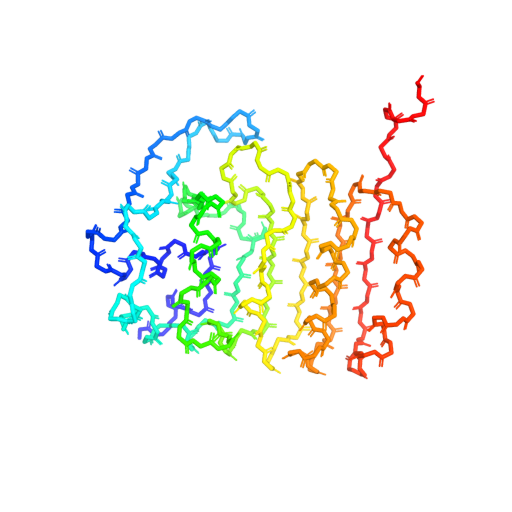TRP A CA 1
ATOM 849 C C . TRP A 1 107 ? 3.781 5.744 -3.603 1.00 89.75 107 TRP A C 1
ATOM 851 O O . TRP A 1 107 ? 4.801 5.758 -4.288 1.00 89.75 107 TRP A O 1
ATOM 861 N N . ASP A 1 108 ? 3.403 6.750 -2.825 1.00 84.06 108 ASP A N 1
ATOM 862 C CA . ASP A 1 108 ? 4.185 7.965 -2.668 1.00 84.06 108 ASP A CA 1
ATOM 863 C C . ASP A 1 108 ? 4.538 8.181 -1.201 1.00 84.06 108 ASP A C 1
ATOM 865 O O . ASP A 1 108 ? 3.669 8.194 -0.325 1.00 84.06 108 ASP A O 1
ATOM 869 N N . TYR A 1 109 ? 5.830 8.373 -0.954 1.00 72.88 109 TYR A N 1
ATOM 870 C CA . TYR A 1 109 ? 6.384 8.655 0.360 1.00 72.88 109 TYR A CA 1
ATOM 871 C C . TYR A 1 109 ? 5.774 9.904 1.024 1.00 72.88 109 TYR A C 1
ATOM 873 O O . TYR A 1 109 ? 5.650 9.929 2.246 1.00 72.88 109 TYR A O 1
ATOM 881 N N . PHE A 1 110 ? 5.294 10.897 0.262 1.00 66.62 110 PHE A N 1
ATOM 882 C CA . PHE A 1 110 ? 4.634 12.086 0.829 1.00 66.62 110 PHE A CA 1
ATOM 883 C C . PHE A 1 110 ? 3.369 11.776 1.659 1.00 66.62 110 PHE A C 1
ATOM 885 O O . PHE A 1 110 ? 2.873 12.643 2.380 1.00 66.62 110 PHE A O 1
ATOM 892 N N . GLN A 1 111 ? 2.857 10.542 1.602 1.00 61.06 111 GLN A N 1
ATOM 893 C CA . GLN A 1 111 ? 1.757 10.063 2.448 1.00 61.06 111 GLN A CA 1
ATOM 894 C C . GLN A 1 111 ? 2.178 9.735 3.899 1.00 61.06 111 GLN A C 1
ATOM 896 O O . GLN A 1 111 ? 1.331 9.341 4.708 1.00 61.06 111 GLN A O 1
ATOM 901 N N . TYR A 1 112 ? 3.460 9.899 4.248 1.00 65.06 112 TYR A N 1
ATOM 902 C CA . TYR A 1 112 ? 4.017 9.594 5.569 1.00 65.06 112 TYR A CA 1
ATOM 903 C C . TYR A 1 112 ? 4.475 10.833 6.331 1.00 65.06 112 TYR A C 1
ATOM 905 O O . TYR A 1 112 ? 4.975 11.801 5.761 1.00 65.06 112 TYR A O 1
ATOM 913 N N . ALA A 1 113 ? 4.266 10.810 7.648 1.00 57.69 113 ALA A N 1
ATOM 914 C CA . ALA A 1 113 ? 4.726 11.870 8.536 1.00 57.69 113 ALA A CA 1
ATOM 915 C C . ALA A 1 113 ? 6.259 11.841 8.710 1.00 57.69 113 ALA A C 1
ATOM 917 O O . ALA A 1 113 ? 6.867 10.780 8.784 1.00 57.69 113 ALA A O 1
ATOM 918 N N . PHE A 1 114 ? 6.829 13.045 8.772 1.00 62.00 114 PHE A N 1
ATOM 919 C CA . PHE A 1 114 ? 8.236 13.470 8.850 1.00 62.00 114 PHE A CA 1
ATOM 920 C C . PHE A 1 114 ? 9.278 12.489 9.415 1.00 62.00 114 PHE A C 1
ATOM 922 O O . PHE A 1 114 ? 9.086 11.882 10.462 1.00 62.00 114 PHE A O 1
ATOM 929 N N . GLY A 1 115 ? 10.465 12.506 8.797 1.00 59.31 115 GLY A N 1
ATOM 930 C CA . GLY A 1 115 ? 11.739 12.147 9.438 1.00 59.31 115 GLY A CA 1
ATOM 931 C C . GLY A 1 115 ? 12.238 10.718 9.221 1.00 59.31 115 GLY A C 1
ATOM 932 O O . GLY A 1 115 ? 13.444 10.493 9.292 1.00 59.31 115 GLY A O 1
ATOM 933 N N . GLU A 1 116 ? 11.365 9.770 8.891 1.00 62.59 116 GLU A N 1
ATOM 934 C CA . GLU A 1 116 ? 11.750 8.358 8.760 1.00 62.59 116 GLU A CA 1
ATOM 935 C C . GLU A 1 116 ? 11.976 7.960 7.296 1.00 62.59 116 GLU A C 1
ATOM 937 O O . GLU A 1 116 ? 11.092 7.434 6.626 1.00 62.59 116 GLU A O 1
ATOM 942 N N . CYS A 1 117 ? 13.187 8.236 6.796 1.00 55.25 117 CYS A N 1
ATOM 943 C CA . CYS A 1 117 ? 13.582 7.957 5.413 1.00 55.25 117 CYS A CA 1
ATOM 944 C C . CYS A 1 117 ? 13.608 6.448 5.130 1.00 55.25 117 CYS A C 1
ATOM 946 O O . CYS A 1 117 ? 14.361 5.697 5.751 1.00 55.25 117 CYS A O 1
ATOM 948 N N . GLY A 1 118 ? 12.837 6.007 4.139 1.00 65.31 118 GLY A N 1
ATOM 949 C CA . GLY A 1 118 ? 12.878 4.632 3.656 1.00 65.31 118 GLY A CA 1
ATOM 950 C C . GLY A 1 118 ? 11.611 4.228 2.922 1.00 65.31 118 GLY A C 1
ATOM 951 O O . GLY A 1 118 ? 10.535 4.767 3.159 1.00 65.31 118 GLY A O 1
ATOM 952 N N . LEU A 1 119 ? 11.734 3.246 2.030 1.00 69.50 119 LEU A N 1
ATOM 953 C CA . LEU A 1 119 ? 10.570 2.561 1.490 1.00 69.50 119 LEU A CA 1
ATOM 954 C C . LEU A 1 119 ? 9.997 1.701 2.631 1.00 69.50 119 LEU A C 1
ATOM 956 O O . LEU A 1 119 ? 10.678 0.752 3.041 1.00 69.50 119 LEU A O 1
ATOM 960 N N . PRO A 1 120 ? 8.814 2.023 3.194 1.00 70.56 120 PRO A N 1
ATOM 961 C CA . PRO A 1 120 ? 8.226 1.172 4.213 1.00 70.56 120 PRO A CA 1
ATOM 962 C C . PRO A 1 120 ? 7.942 -0.202 3.610 1.00 70.56 120 PRO A C 1
ATOM 964 O O . PRO A 1 120 ? 7.988 -0.405 2.394 1.00 70.56 120 PRO A O 1
ATOM 967 N N . ALA A 1 121 ? 7.626 -1.168 4.459 1.00 80.50 121 ALA A N 1
ATOM 968 C CA . ALA A 1 121 ? 7.339 -2.521 4.030 1.00 80.50 121 ALA A CA 1
ATOM 969 C C . ALA A 1 121 ? 5.979 -2.645 3.315 1.00 80.50 121 ALA A C 1
ATOM 971 O O . ALA A 1 121 ? 5.083 -3.351 3.750 1.00 80.50 121 ALA A O 1
ATOM 972 N N . ILE A 1 122 ? 5.821 -2.005 2.160 1.00 90.56 122 ILE A N 1
ATOM 973 C CA . ILE A 1 122 ? 4.563 -1.906 1.403 1.00 90.56 122 ILE A CA 1
ATOM 974 C C . ILE A 1 122 ? 4.117 -3.215 0.765 1.00 90.56 122 ILE A C 1
ATOM 976 O O . ILE A 1 122 ? 3.019 -3.318 0.226 1.00 90.56 122 ILE A O 1
ATOM 980 N N . HIS A 1 123 ? 4.957 -4.242 0.811 1.00 92.06 123 HIS A N 1
ATOM 981 C CA . HIS A 1 123 ? 4.699 -5.517 0.157 1.00 92.06 123 HIS A CA 1
ATOM 982 C C . HIS A 1 123 ? 3.505 -6.284 0.743 1.00 92.06 123 HIS A C 1
ATOM 984 O O . HIS A 1 123 ? 3.103 -7.313 0.191 1.00 92.06 123 HIS A O 1
ATOM 990 N N . PHE A 1 124 ? 2.946 -5.843 1.875 1.00 94.12 124 PHE A N 1
ATOM 991 C CA . PHE A 1 124 ? 1.658 -6.342 2.350 1.00 94.12 124 PHE A CA 1
ATOM 992 C C . PHE A 1 124 ? 0.481 -5.859 1.499 1.00 94.12 124 PHE A C 1
ATOM 994 O O . PHE A 1 124 ? -0.589 -6.445 1.585 1.00 94.12 124 PHE A O 1
ATOM 1001 N N . LEU A 1 125 ? 0.658 -4.840 0.659 1.00 95.56 125 LEU A N 1
ATOM 1002 C CA . LEU A 1 125 ? -0.355 -4.369 -0.285 1.00 95.56 125 LEU A CA 1
ATOM 1003 C C . LEU A 1 125 ? -0.318 -5.131 -1.609 1.00 95.56 125 LEU A C 1
ATOM 1005 O O . LEU A 1 125 ? -1.291 -5.098 -2.351 1.00 95.56 125 LEU A O 1
ATOM 1009 N N . PHE A 1 126 ? 0.775 -5.836 -1.908 1.00 96.38 126 PHE A N 1
ATOM 1010 C CA . PHE A 1 126 ? 0.893 -6.598 -3.147 1.00 96.38 126 PHE A CA 1
ATOM 1011 C C . PHE A 1 126 ? -0.075 -7.779 -3.146 1.00 96.38 126 PHE A C 1
ATOM 1013 O O . PHE A 1 126 ? -0.138 -8.547 -2.180 1.00 96.38 126 PHE A O 1
ATOM 1020 N N . GLY A 1 127 ? -0.820 -7.920 -4.236 1.00 95.56 127 GLY A N 1
ATOM 1021 C CA . GLY A 1 127 ? -1.774 -8.998 -4.465 1.00 95.56 127 GLY A CA 1
ATOM 1022 C C . GLY A 1 127 ? -1.568 -9.617 -5.843 1.00 95.56 127 GLY A C 1
ATOM 1023 O O . GLY A 1 127 ? -0.995 -9.000 -6.736 1.00 95.56 127 GLY A O 1
ATOM 1024 N N . SER A 1 128 ? -2.089 -10.826 -6.044 1.00 97.06 128 SER A N 1
ATOM 1025 C CA . SER A 1 128 ? -1.909 -11.583 -7.293 1.00 97.06 128 SER A CA 1
ATOM 1026 C C . SER A 1 128 ? -2.564 -10.946 -8.519 1.00 97.06 128 SER A C 1
ATOM 1028 O O . SER A 1 128 ? -2.269 -11.339 -9.646 1.00 97.06 128 SER A O 1
ATOM 1030 N N . ARG A 1 129 ? -3.454 -9.970 -8.310 1.00 97.88 129 ARG A N 1
ATOM 1031 C CA . ARG A 1 129 ? -4.151 -9.225 -9.366 1.00 97.88 129 ARG A CA 1
ATOM 1032 C C . ARG A 1 129 ? -3.478 -7.907 -9.737 1.00 97.88 129 ARG A C 1
ATOM 1034 O O . ARG A 1 129 ? -3.995 -7.213 -10.607 1.00 97.88 129 ARG A O 1
ATOM 1041 N N . LEU A 1 130 ? -2.367 -7.568 -9.092 1.00 98.19 130 LEU A N 1
ATOM 1042 C CA . LEU A 1 130 ? -1.683 -6.304 -9.304 1.00 98.19 130 LEU A CA 1
ATOM 1043 C C . LEU A 1 130 ? -1.074 -6.266 -10.712 1.00 98.19 130 LEU A C 1
ATOM 1045 O O . LEU A 1 130 ? -0.275 -7.130 -11.067 1.00 98.19 130 LEU A O 1
ATOM 1049 N N . ARG A 1 131 ? -1.492 -5.278 -11.510 1.00 98.06 131 ARG A N 1
ATOM 1050 C CA . ARG A 1 131 ? -1.100 -5.078 -12.916 1.00 98.06 131 ARG A CA 1
ATOM 1051 C C . ARG A 1 131 ? -0.214 -3.861 -13.097 1.00 98.06 131 ARG A C 1
ATOM 1053 O O . ARG A 1 131 ? 0.684 -3.895 -13.930 1.00 98.06 131 ARG A O 1
ATOM 1060 N N . THR A 1 132 ? -0.442 -2.824 -12.304 1.00 97.25 132 THR A N 1
ATOM 1061 C CA . THR A 1 132 ? 0.280 -1.561 -12.420 1.00 97.25 132 THR A CA 1
ATOM 1062 C C . THR A 1 132 ? 0.836 -1.156 -11.070 1.00 97.25 132 THR A C 1
ATOM 1064 O O . THR A 1 132 ? 0.093 -1.099 -10.089 1.00 97.25 132 THR A O 1
ATOM 1067 N N . VAL A 1 133 ? 2.135 -0.868 -11.024 1.00 95.75 133 VAL A N 1
ATOM 1068 C CA . VAL A 1 133 ? 2.825 -0.370 -9.834 1.00 95.75 133 VAL A CA 1
ATOM 1069 C C . VAL A 1 133 ? 3.610 0.885 -10.171 1.00 95.75 133 VAL A C 1
ATOM 1071 O O . VAL A 1 133 ? 4.478 0.853 -11.037 1.00 95.75 133 VAL A O 1
ATOM 1074 N N . HIS A 1 134 ? 3.359 1.955 -9.426 1.00 93.94 134 HIS A N 1
ATOM 1075 C CA . HIS A 1 134 ? 4.153 3.179 -9.441 1.00 93.94 134 HIS A CA 1
ATOM 1076 C C . HIS A 1 134 ? 4.727 3.418 -8.047 1.00 93.94 134 HIS A C 1
ATOM 1078 O O . HIS A 1 134 ? 3.978 3.610 -7.090 1.00 93.94 134 HIS A O 1
ATOM 1084 N N . LEU A 1 135 ? 6.050 3.382 -7.915 1.00 91.12 135 LEU A N 1
ATOM 1085 C CA . LEU A 1 135 ? 6.744 3.651 -6.662 1.00 91.12 135 LEU A CA 1
ATOM 1086 C C . LEU A 1 135 ? 7.482 4.980 -6.766 1.00 91.12 135 LEU A C 1
ATOM 1088 O O . LEU A 1 135 ? 8.402 5.123 -7.570 1.00 91.12 135 LEU A O 1
ATOM 1092 N N . TRP A 1 136 ? 7.111 5.908 -5.889 1.00 86.75 136 TRP A N 1
ATOM 1093 C CA . TRP A 1 136 ? 7.718 7.223 -5.729 1.00 86.75 136 TRP A CA 1
ATOM 1094 C C . TRP A 1 136 ? 8.344 7.325 -4.329 1.00 86.75 136 TRP A C 1
ATOM 1096 O O . TRP A 1 136 ? 7.765 7.937 -3.424 1.00 86.75 136 TRP A O 1
ATOM 1106 N N . PRO A 1 137 ? 9.498 6.682 -4.079 1.00 74.00 137 PRO A N 1
ATOM 1107 C CA . PRO A 1 137 ? 10.290 6.903 -2.873 1.00 74.00 137 PRO A CA 1
ATOM 1108 C C . PRO A 1 137 ? 10.884 8.325 -2.839 1.00 74.00 137 PRO A C 1
ATOM 1110 O O . PRO A 1 137 ? 12.084 8.541 -2.996 1.00 74.00 137 PRO A O 1
ATOM 1113 N N . MET A 1 138 ? 10.025 9.318 -2.633 1.00 69.56 138 MET A N 1
ATOM 1114 C CA . MET A 1 138 ? 10.383 10.721 -2.452 1.00 69.56 138 MET A CA 1
ATOM 1115 C C . MET A 1 138 ? 10.728 10.973 -0.981 1.00 69.56 138 MET A C 1
ATOM 1117 O O . MET A 1 138 ? 9.917 11.519 -0.248 1.00 69.56 138 MET A O 1
ATOM 1121 N N . GLY A 1 139 ? 11.897 10.545 -0.503 1.00 62.28 139 GLY A N 1
ATOM 1122 C CA . GLY A 1 139 ? 12.229 10.713 0.916 1.00 62.28 139 GLY A CA 1
ATOM 1123 C C . GLY A 1 139 ? 13.590 10.158 1.301 1.00 62.28 139 GLY A C 1
ATOM 1124 O O . GLY A 1 139 ? 13.712 8.979 1.619 1.00 62.28 139 GLY A O 1
ATOM 1125 N N . GLY A 1 140 ? 14.608 11.023 1.293 1.00 65.56 140 GLY A N 1
ATOM 1126 C CA . GLY A 1 140 ? 15.966 10.693 1.731 1.00 65.56 140 GLY A CA 1
ATOM 1127 C C . GLY A 1 140 ? 16.643 9.545 0.963 1.00 65.56 140 GLY A C 1
ATOM 1128 O O . GLY A 1 140 ? 16.095 8.989 0.008 1.00 65.56 140 GLY A O 1
ATOM 1129 N N . PRO A 1 141 ? 17.881 9.186 1.342 1.00 65.19 141 PRO A N 1
ATOM 1130 C CA . PRO A 1 141 ? 18.572 8.054 0.746 1.00 65.19 141 PRO A CA 1
ATOM 1131 C C . PRO A 1 141 ? 17.831 6.758 1.093 1.00 65.19 141 PRO A C 1
ATOM 1133 O O . PRO A 1 141 ? 17.798 6.321 2.242 1.00 65.19 141 PRO A O 1
ATOM 1136 N N . CYS A 1 142 ? 17.237 6.125 0.085 1.00 71.50 142 CYS A N 1
ATOM 1137 C CA . CYS A 1 142 ? 16.634 4.808 0.235 1.00 71.50 142 CYS A CA 1
ATOM 1138 C C . CYS A 1 142 ? 17.731 3.759 0.423 1.00 71.50 142 CYS A C 1
ATOM 1140 O O . CYS A 1 142 ? 18.688 3.717 -0.351 1.00 71.50 142 CYS A O 1
ATOM 1142 N N . ASN A 1 143 ? 17.575 2.877 1.409 1.00 80.06 143 ASN A N 1
ATOM 1143 C CA . ASN A 1 143 ? 18.427 1.699 1.522 1.00 80.06 143 ASN A CA 1
ATOM 1144 C C . ASN A 1 143 ? 18.145 0.765 0.329 1.00 80.06 143 ASN A C 1
ATOM 1146 O O . ASN A 1 143 ? 17.036 0.237 0.210 1.00 80.06 143 ASN A O 1
ATOM 1150 N N . ALA A 1 144 ? 19.135 0.559 -0.545 1.00 81.00 144 ALA A N 1
ATOM 1151 C CA . ALA A 1 144 ? 19.002 -0.272 -1.741 1.00 81.00 144 ALA A CA 1
ATOM 1152 C C . ALA A 1 144 ? 18.558 -1.705 -1.418 1.00 81.00 144 ALA A C 1
ATOM 1154 O O . ALA A 1 144 ? 17.753 -2.276 -2.150 1.00 81.00 144 ALA A O 1
ATOM 1155 N N . ASN A 1 145 ? 18.982 -2.255 -0.275 1.00 83.88 145 ASN A N 1
ATOM 1156 C CA . ASN A 1 145 ? 18.546 -3.572 0.177 1.00 83.88 145 ASN A CA 1
ATOM 1157 C C . ASN A 1 145 ? 17.035 -3.609 0.473 1.00 83.88 145 ASN A C 1
ATOM 1159 O O . ASN A 1 145 ? 16.367 -4.576 0.118 1.00 83.88 145 ASN A O 1
ATOM 1163 N N . ASN A 1 146 ? 16.458 -2.550 1.049 1.00 83.88 146 ASN A N 1
ATOM 1164 C CA . ASN A 1 146 ? 15.010 -2.490 1.304 1.00 83.88 146 ASN A CA 1
ATOM 1165 C C . ASN A 1 146 ? 14.215 -2.396 -0.002 1.00 83.88 146 ASN A C 1
ATOM 1167 O O . ASN A 1 146 ? 13.165 -3.032 -0.144 1.00 83.88 146 ASN A O 1
ATOM 1171 N N . VAL A 1 147 ? 14.726 -1.623 -0.967 1.00 85.06 147 VAL A N 1
ATOM 1172 C CA . VAL A 1 147 ? 14.141 -1.550 -2.310 1.00 85.06 147 VAL A CA 1
ATOM 1173 C C . VAL A 1 147 ? 14.200 -2.931 -2.955 1.00 85.06 147 VAL A C 1
ATOM 1175 O O . VAL A 1 147 ? 13.164 -3.453 -3.353 1.00 85.06 147 VAL A O 1
ATOM 1178 N N . TYR A 1 148 ? 15.366 -3.577 -2.954 1.00 87.06 148 TYR A N 1
ATOM 1179 C CA . TYR A 1 148 ? 15.542 -4.915 -3.508 1.00 87.06 148 TYR A CA 1
ATOM 1180 C C . TYR A 1 148 ? 14.597 -5.946 -2.889 1.00 87.06 148 TYR A C 1
ATOM 1182 O O . TYR A 1 148 ? 13.869 -6.624 -3.610 1.00 87.06 148 TYR A O 1
ATOM 1190 N N . GLN A 1 149 ? 14.534 -6.025 -1.559 1.00 89.19 149 GLN A N 1
ATOM 1191 C CA . GLN A 1 149 ? 13.627 -6.938 -0.860 1.00 89.19 149 GLN A CA 1
ATOM 1192 C C . GLN A 1 149 ? 12.162 -6.671 -1.211 1.00 89.19 149 GLN A C 1
ATOM 1194 O O . GLN A 1 149 ? 11.366 -7.603 -1.350 1.00 89.19 149 GLN A O 1
ATOM 1199 N N . THR A 1 150 ? 11.785 -5.403 -1.379 1.00 90.19 150 THR A N 1
ATOM 1200 C CA . THR A 1 150 ? 10.430 -5.053 -1.807 1.00 90.19 150 THR A CA 1
ATOM 1201 C C . THR A 1 150 ? 10.166 -5.520 -3.234 1.00 90.19 150 THR A C 1
ATOM 1203 O O . THR A 1 150 ? 9.129 -6.127 -3.493 1.00 90.19 150 THR A O 1
ATOM 1206 N N . LEU A 1 151 ? 11.117 -5.319 -4.143 1.00 90.88 151 LEU A N 1
ATOM 1207 C CA . LEU A 1 151 ? 11.026 -5.750 -5.535 1.00 90.88 151 LEU A CA 1
ATOM 1208 C C . LEU A 1 151 ? 10.983 -7.283 -5.679 1.00 90.88 151 LEU A C 1
ATOM 1210 O O . LEU A 1 151 ? 10.171 -7.813 -6.437 1.00 90.88 151 LEU A O 1
ATOM 1214 N N . GLN A 1 152 ? 11.757 -8.023 -4.883 1.00 92.56 152 GLN A N 1
ATOM 1215 C CA . GLN A 1 152 ? 11.657 -9.484 -4.810 1.00 92.56 152 GLN A CA 1
ATOM 1216 C C . GLN A 1 152 ? 10.264 -9.935 -4.354 1.00 92.56 152 GLN A C 1
ATOM 1218 O O . GLN A 1 152 ? 9.676 -10.852 -4.921 1.00 92.56 152 GLN A O 1
ATOM 1223 N N . LYS A 1 153 ? 9.683 -9.272 -3.351 1.00 94.69 153 LYS A N 1
ATOM 1224 C CA . LYS A 1 153 ? 8.319 -9.593 -2.911 1.00 94.69 153 LYS A CA 1
ATOM 1225 C C . LYS A 1 153 ? 7.269 -9.199 -3.950 1.00 94.69 153 LYS A C 1
ATOM 1227 O O . LYS A 1 153 ? 6.233 -9.857 -4.020 1.00 94.69 153 LYS A O 1
ATOM 1232 N N . LEU A 1 154 ? 7.521 -8.158 -4.744 1.00 95.19 154 LEU A N 1
ATOM 1233 C CA . LEU A 1 154 ? 6.642 -7.745 -5.835 1.00 95.19 154 LEU A CA 1
ATOM 1234 C C . LEU A 1 154 ? 6.545 -8.840 -6.901 1.00 95.19 154 LEU A C 1
ATOM 1236 O O . LEU A 1 154 ? 5.431 -9.259 -7.209 1.00 95.19 154 LEU A O 1
ATOM 1240 N N . THR A 1 155 ? 7.684 -9.355 -7.378 1.00 95.31 155 THR A N 1
ATOM 1241 C CA . THR A 1 155 ? 7.730 -10.451 -8.371 1.00 95.31 155 THR A CA 1
ATOM 1242 C C . THR A 1 155 ? 7.015 -11.699 -7.871 1.00 95.31 155 THR A C 1
ATOM 1244 O O . THR A 1 155 ? 6.160 -12.246 -8.561 1.00 95.31 155 THR A O 1
ATOM 1247 N N . ALA A 1 156 ? 7.287 -12.099 -6.627 1.00 95.56 156 ALA A N 1
ATOM 1248 C CA . ALA A 1 156 ? 6.699 -13.295 -6.038 1.00 95.56 156 ALA A CA 1
ATOM 1249 C C . ALA A 1 156 ? 5.178 -13.184 -5.838 1.00 95.56 156 ALA A C 1
ATOM 1251 O O . ALA A 1 156 ? 4.456 -14.169 -5.984 1.00 95.56 156 ALA A O 1
ATOM 1252 N N . LYS A 1 157 ? 4.674 -11.999 -5.467 1.00 96.38 157 LYS A N 1
ATOM 1253 C CA . LYS A 1 157 ? 3.253 -11.802 -5.141 1.00 96.38 157 LYS A CA 1
ATOM 1254 C C . LYS A 1 157 ? 2.395 -11.349 -6.317 1.00 96.38 157 LYS A C 1
ATOM 1256 O O . LYS A 1 157 ? 1.181 -11.516 -6.241 1.00 96.38 157 LYS A O 1
ATOM 1261 N N . SER A 1 158 ? 2.996 -10.780 -7.360 1.00 97.44 158 SER A N 1
ATOM 1262 C CA . SER A 1 158 ? 2.283 -10.088 -8.443 1.00 97.44 158 SER A CA 1
ATOM 1263 C C . SER A 1 158 ? 2.698 -10.619 -9.822 1.00 97.44 158 SER A C 1
ATOM 1265 O O . SER A 1 158 ? 3.203 -9.862 -10.648 1.00 97.44 158 SER A O 1
ATOM 1267 N N . PRO A 1 159 ? 2.481 -11.915 -10.117 1.00 96.44 159 PRO A N 1
ATOM 1268 C CA . PRO A 1 159 ? 2.903 -12.512 -11.389 1.00 96.44 159 PRO A CA 1
ATOM 1269 C C . PRO A 1 159 ? 2.173 -11.933 -12.615 1.00 96.44 159 PRO A C 1
ATOM 1271 O O . PRO A 1 159 ? 2.611 -12.132 -13.745 1.00 96.44 159 PRO A O 1
ATOM 1274 N N . ALA A 1 160 ? 1.055 -11.230 -12.403 1.00 97.19 160 ALA A N 1
ATOM 1275 C CA . ALA A 1 160 ? 0.269 -10.567 -13.441 1.00 97.19 160 ALA A CA 1
ATOM 1276 C C . ALA A 1 160 ? 0.674 -9.097 -13.680 1.00 97.19 160 ALA A C 1
ATOM 1278 O O . ALA A 1 160 ? -0.075 -8.373 -14.338 1.00 97.19 160 ALA A O 1
ATOM 1279 N N . LEU A 1 161 ? 1.808 -8.645 -13.132 1.00 98.25 161 LEU A N 1
ATOM 1280 C CA . LEU A 1 161 ? 2.272 -7.268 -13.283 1.00 98.25 161 LEU A CA 1
ATOM 1281 C C . LEU A 1 161 ? 2.635 -6.975 -14.745 1.00 98.25 161 LEU A C 1
ATOM 1283 O O . LEU A 1 161 ? 3.403 -7.711 -15.357 1.00 98.25 161 LEU A O 1
ATOM 1287 N N . GLN A 1 162 ? 2.078 -5.890 -15.276 1.00 98.00 162 GLN A N 1
ATOM 1288 C CA . GLN A 1 162 ? 2.207 -5.452 -16.669 1.00 98.00 162 GLN A CA 1
ATOM 1289 C C . GLN A 1 162 ? 2.944 -4.120 -16.792 1.00 98.00 162 GLN A C 1
ATOM 1291 O O . GLN A 1 162 ? 3.687 -3.923 -17.749 1.00 98.00 162 GLN A O 1
ATOM 1296 N N . HIS A 1 163 ? 2.773 -3.230 -15.818 1.00 97.38 163 HIS A N 1
ATOM 1297 C CA . HIS A 1 163 ? 3.368 -1.901 -15.815 1.00 97.38 163 HIS A CA 1
ATOM 1298 C C . HIS A 1 163 ? 4.085 -1.673 -14.491 1.00 97.38 163 HIS A C 1
ATOM 1300 O O . HIS A 1 163 ? 3.480 -1.794 -13.420 1.00 97.38 163 HIS A O 1
ATOM 1306 N N . PHE A 1 164 ? 5.369 -1.336 -14.554 1.00 95.44 164 PHE A N 1
ATOM 1307 C CA . PHE A 1 164 ? 6.149 -1.012 -13.371 1.00 95.44 164 PHE A CA 1
ATOM 1308 C C . PHE A 1 164 ? 6.934 0.279 -13.570 1.00 95.44 164 PHE A C 1
ATOM 1310 O O . PHE A 1 164 ? 7.716 0.409 -14.508 1.00 95.44 164 PHE A O 1
ATOM 1317 N N . SER A 1 165 ? 6.748 1.222 -12.652 1.00 93.44 165 SER A N 1
ATOM 1318 C CA . SER A 1 165 ? 7.502 2.462 -12.603 1.00 93.44 165 SER A CA 1
ATOM 1319 C C . SER A 1 165 ? 8.137 2.666 -11.233 1.00 93.44 165 SER A C 1
ATOM 1321 O O . SER A 1 165 ? 7.487 2.484 -10.201 1.00 93.44 165 SER A O 1
ATOM 1323 N N . LEU A 1 166 ? 9.408 3.057 -11.231 1.00 90.56 166 LEU A N 1
ATOM 1324 C CA . LEU A 1 166 ? 10.182 3.386 -10.042 1.00 90.56 166 LEU A CA 1
ATOM 1325 C C . LEU A 1 166 ? 10.879 4.732 -10.246 1.00 90.56 166 LEU A C 1
ATOM 1327 O O . LEU A 1 166 ? 11.712 4.865 -11.140 1.00 90.56 166 LEU A O 1
ATOM 1331 N N . SER A 1 167 ? 10.587 5.701 -9.386 1.00 87.19 167 SER A N 1
ATOM 1332 C CA . SER A 1 167 ? 11.270 6.997 -9.366 1.00 87.19 167 SER A CA 1
ATOM 1333 C C . SER A 1 167 ? 12.144 7.094 -8.119 1.00 87.19 167 SER A C 1
ATOM 1335 O O . SER A 1 167 ? 11.613 7.163 -7.019 1.00 87.19 167 SER A O 1
ATOM 1337 N N . SER A 1 168 ? 13.473 7.083 -8.252 1.00 80.62 168 SER A N 1
ATOM 1338 C CA . SER A 1 168 ? 14.389 7.092 -7.098 1.00 80.62 168 SER A CA 1
ATOM 1339 C C . SER A 1 168 ? 15.468 8.171 -7.195 1.00 80.62 168 SER A C 1
ATOM 1341 O O . SER A 1 168 ? 15.980 8.466 -8.274 1.00 80.62 168 SER A O 1
ATOM 1343 N N . TYR A 1 169 ? 15.847 8.705 -6.029 1.00 74.56 169 TYR A N 1
ATOM 1344 C CA . TYR A 1 169 ? 16.942 9.663 -5.815 1.00 74.56 169 TYR A CA 1
ATOM 1345 C C . TYR A 1 169 ? 18.195 9.000 -5.209 1.00 74.56 169 TYR A C 1
ATOM 1347 O O . TYR A 1 169 ? 19.139 9.684 -4.810 1.00 74.56 169 TYR A O 1
ATOM 1355 N N . SER A 1 170 ? 18.195 7.669 -5.058 1.00 65.62 170 SER A N 1
ATOM 1356 C CA . SER A 1 170 ? 19.291 6.912 -4.439 1.00 65.62 170 SER A CA 1
ATOM 1357 C C . SER A 1 170 ? 20.421 6.566 -5.418 1.00 65.62 170 SER A C 1
ATOM 1359 O O . SER A 1 170 ? 20.289 6.724 -6.631 1.00 65.62 170 SER A O 1
ATOM 1361 N N . LYS A 1 171 ? 21.533 6.031 -4.882 1.00 66.12 171 LYS A N 1
ATOM 1362 C CA . LYS A 1 171 ? 22.671 5.504 -5.657 1.00 66.12 171 LYS A CA 1
ATOM 1363 C C . LYS A 1 171 ? 22.185 4.547 -6.751 1.00 66.12 171 LYS A C 1
ATOM 1365 O O . LYS A 1 171 ? 21.553 3.532 -6.474 1.00 66.12 171 LYS A O 1
ATOM 1370 N N . THR A 1 172 ? 22.480 4.911 -7.990 1.00 67.31 172 THR A N 1
ATOM 1371 C CA . THR A 1 172 ? 21.873 4.360 -9.205 1.00 67.31 172 THR A CA 1
ATOM 1372 C C . THR A 1 172 ? 22.434 2.987 -9.584 1.00 67.31 172 THR A C 1
ATOM 1374 O O . THR A 1 172 ? 21.699 2.138 -10.077 1.00 67.31 172 THR A O 1
ATOM 1377 N N . ALA A 1 173 ? 23.720 2.751 -9.303 1.00 79.56 173 ALA A N 1
ATOM 1378 C CA . ALA A 1 173 ? 24.446 1.558 -9.736 1.00 79.56 173 ALA A CA 1
ATOM 1379 C C . ALA A 1 173 ? 23.879 0.258 -9.143 1.00 79.56 173 ALA A C 1
ATOM 1381 O O . ALA A 1 173 ? 23.594 -0.675 -9.888 1.00 79.56 173 ALA A O 1
ATOM 1382 N N . GLU A 1 174 ? 23.633 0.228 -7.829 1.00 81.62 174 GLU A N 1
ATOM 1383 C CA . GLU A 1 174 ? 23.117 -0.964 -7.139 1.00 81.62 174 GLU A CA 1
ATOM 1384 C C . GLU A 1 174 ? 21.734 -1.366 -7.670 1.00 81.62 174 GLU A C 1
ATOM 1386 O O . GLU A 1 174 ? 21.457 -2.544 -7.853 1.00 81.62 174 GLU A O 1
ATOM 1391 N N . LEU A 1 175 ? 20.864 -0.399 -7.984 1.00 78.44 175 LEU A N 1
ATOM 1392 C CA . LEU A 1 175 ? 19.556 -0.708 -8.568 1.00 78.44 175 LEU A CA 1
ATOM 1393 C C . LEU A 1 175 ? 19.687 -1.268 -9.985 1.00 78.44 175 LEU A C 1
ATOM 1395 O O . LEU A 1 175 ? 18.991 -2.229 -10.310 1.00 78.44 175 LEU A O 1
ATOM 1399 N N . CYS A 1 176 ? 20.582 -0.714 -10.807 1.00 83.12 176 CYS A N 1
ATOM 1400 C CA . CYS A 1 176 ? 20.824 -1.200 -12.166 1.00 83.12 176 CYS A CA 1
ATOM 1401 C C . CYS A 1 176 ? 21.273 -2.668 -12.190 1.00 83.12 176 CYS A C 1
ATOM 1403 O O . CYS A 1 176 ? 20.801 -3.428 -13.033 1.00 83.12 176 CYS A O 1
ATOM 1405 N N . GLU A 1 177 ? 22.123 -3.087 -11.249 1.00 86.19 177 GLU A N 1
A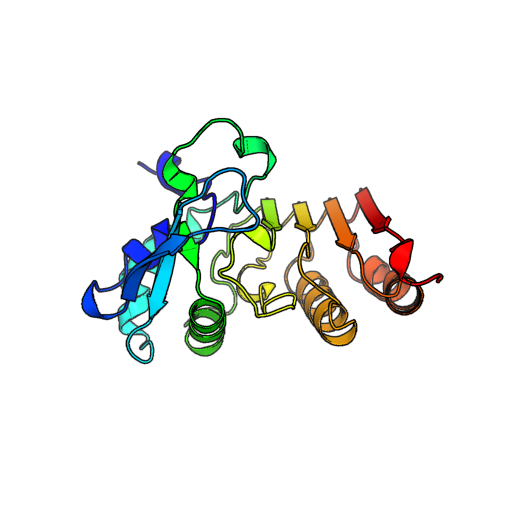TOM 1406 C CA . GLU A 1 177 ? 22.589 -4.478 -11.137 1.00 86.19 177 GLU A CA 1
ATOM 1407 C C . GLU A 1 177 ? 21.458 -5.465 -10.810 1.00 86.19 177 GLU A C 1
ATOM 1409 O O . GLU A 1 177 ? 21.504 -6.632 -11.202 1.00 86.19 177 GLU A O 1
ATOM 1414 N N . LEU A 1 178 ? 20.409 -4.998 -10.132 1.00 84.06 178 LEU A N 1
ATOM 1415 C CA . LEU A 1 178 ? 19.282 -5.825 -9.702 1.00 84.06 178 LEU A CA 1
ATOM 1416 C C . LEU A 1 178 ? 18.173 -5.928 -10.758 1.00 84.06 178 LEU A C 1
ATOM 1418 O O . LEU A 1 178 ? 17.331 -6.827 -10.680 1.00 84.06 178 LEU A O 1
ATOM 1422 N N . MET A 1 179 ? 18.160 -5.036 -11.755 1.00 85.94 179 MET A N 1
ATOM 1423 C CA . MET A 1 179 ? 17.105 -4.997 -12.774 1.00 85.94 179 MET A CA 1
ATOM 1424 C C . MET A 1 179 ? 16.989 -6.288 -13.595 1.00 85.94 179 MET A C 1
ATOM 1426 O O . MET A 1 179 ? 15.864 -6.754 -13.764 1.00 85.94 179 MET A O 1
ATOM 1430 N N . PRO A 1 180 ? 18.072 -6.941 -14.059 1.00 89.81 180 PRO A N 1
ATOM 1431 C CA . PRO A 1 180 ? 17.939 -8.179 -14.829 1.00 89.81 180 PRO A CA 1
ATOM 1432 C C . PRO A 1 180 ? 17.200 -9.291 -14.069 1.00 89.81 180 PRO A C 1
ATOM 1434 O O . PRO A 1 180 ? 16.351 -9.977 -14.640 1.00 89.81 180 PRO A O 1
ATOM 1437 N N . ALA A 1 181 ? 17.479 -9.443 -12.769 1.00 89.25 181 ALA A N 1
ATOM 1438 C CA . ALA A 1 181 ? 16.814 -10.427 -11.915 1.00 89.25 181 ALA A CA 1
ATOM 1439 C C . ALA A 1 181 ? 15.346 -10.063 -11.641 1.00 89.25 181 ALA A C 1
ATOM 1441 O O . ALA A 1 181 ? 14.494 -10.943 -11.548 1.00 89.25 181 ALA A O 1
ATOM 1442 N N . LEU A 1 182 ? 15.038 -8.767 -11.536 1.00 88.25 182 LEU A N 1
ATOM 1443 C CA . LEU A 1 182 ? 13.667 -8.286 -11.397 1.00 88.25 182 LEU A CA 1
ATOM 1444 C C . LEU A 1 182 ? 12.832 -8.602 -12.642 1.00 88.25 182 LEU A C 1
ATOM 1446 O O . LEU A 1 182 ? 11.738 -9.154 -12.535 1.00 88.25 182 LEU A O 1
ATOM 1450 N N . LEU A 1 183 ? 13.356 -8.241 -13.814 1.00 91.00 183 LEU A N 1
ATOM 1451 C CA . LEU A 1 183 ? 12.654 -8.357 -15.089 1.00 91.00 183 LEU A CA 1
ATOM 1452 C C . LEU A 1 183 ? 12.400 -9.823 -15.457 1.00 91.00 183 LEU A C 1
ATOM 1454 O O . LEU A 1 183 ? 11.319 -10.151 -15.938 1.00 91.00 183 LEU A O 1
ATOM 1458 N N . SER A 1 184 ? 13.344 -10.723 -15.164 1.00 93.38 184 SER A N 1
ATOM 1459 C CA . SER A 1 184 ? 13.151 -12.161 -15.399 1.00 93.38 184 SER A CA 1
ATOM 1460 C C . SER A 1 184 ? 12.046 -12.775 -14.529 1.00 93.38 184 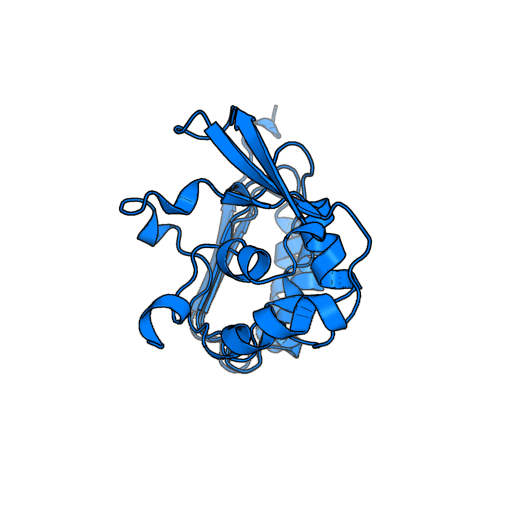SER A C 1
ATOM 1462 O O . SER A 1 184 ? 11.427 -13.760 -14.931 1.00 93.38 184 SER A O 1
ATOM 1464 N N . GLY A 1 185 ? 11.752 -12.177 -13.369 1.00 93.81 185 GLY A N 1
ATOM 1465 C CA . GLY A 1 185 ? 10.663 -12.582 -12.478 1.00 93.81 185 GLY A CA 1
ATOM 1466 C C . GLY A 1 185 ? 9.273 -12.069 -12.875 1.00 93.81 185 GLY A C 1
ATOM 1467 O O . GLY A 1 185 ? 8.297 -12.432 -12.220 1.00 93.81 185 GLY A O 1
ATOM 1468 N N . LEU A 1 186 ? 9.156 -11.232 -13.914 1.00 95.38 186 LEU A N 1
ATOM 1469 C CA . LEU A 1 186 ? 7.902 -10.592 -14.335 1.00 95.38 186 LEU A CA 1
ATOM 1470 C C . LEU A 1 186 ? 7.577 -10.934 -15.797 1.00 95.38 186 LEU A C 1
ATOM 1472 O O . LEU A 1 186 ? 7.730 -10.094 -16.683 1.00 95.38 186 LEU A O 1
ATOM 1476 N N . PRO A 1 187 ? 7.083 -12.152 -16.080 1.00 95.50 187 PRO A N 1
ATOM 1477 C CA . PRO A 1 187 ? 6.891 -12.623 -17.454 1.00 95.50 187 PRO A CA 1
ATOM 1478 C C . PRO A 1 187 ? 5.807 -11.862 -18.232 1.00 95.50 187 PRO A C 1
ATOM 1480 O O . PRO A 1 187 ? 5.719 -12.003 -19.447 1.00 95.50 187 PRO A O 1
ATOM 1483 N N . GLN A 1 188 ? 4.953 -11.102 -17.540 1.00 97.19 188 GLN A N 1
ATOM 1484 C CA . GLN A 1 188 ? 3.862 -10.320 -18.129 1.00 97.19 188 GLN A CA 1
ATOM 1485 C C . GLN A 1 188 ? 4.191 -8.825 -18.239 1.00 97.19 188 GLN A C 1
ATOM 1487 O O . GLN A 1 188 ? 3.319 -8.052 -18.632 1.00 97.19 188 GLN A O 1
ATOM 1492 N N . LEU A 1 189 ? 5.412 -8.409 -17.881 1.00 97.44 189 LEU A N 1
ATOM 1493 C CA . LEU A 1 189 ? 5.795 -7.003 -17.883 1.00 97.44 189 LEU A CA 1
ATOM 1494 C C . LEU A 1 189 ? 5.890 -6.481 -19.319 1.00 97.44 189 LEU A C 1
ATOM 1496 O O . LEU A 1 189 ? 6.686 -6.966 -20.119 1.00 97.44 189 LEU A O 1
ATOM 1500 N N . VAL A 1 190 ? 5.064 -5.488 -19.628 1.00 97.38 190 VAL A N 1
ATOM 1501 C CA . VAL A 1 190 ? 4.993 -4.829 -20.937 1.00 97.38 190 VAL A CA 1
ATOM 1502 C C . VAL A 1 190 ? 5.717 -3.491 -20.902 1.00 97.38 190 VAL A C 1
ATOM 1504 O O . VAL A 1 190 ? 6.366 -3.118 -21.874 1.00 97.38 190 VAL A O 1
ATOM 1507 N N . ASP A 1 191 ? 5.606 -2.775 -19.785 1.00 95.94 191 ASP A N 1
ATOM 1508 C CA . ASP A 1 191 ? 6.182 -1.448 -19.619 1.00 95.94 191 ASP A CA 1
ATOM 1509 C C . ASP A 1 191 ? 6.987 -1.365 -18.325 1.00 95.94 191 ASP A C 1
ATOM 1511 O O . ASP A 1 191 ? 6.514 -1.731 -17.241 1.00 95.94 191 ASP A O 1
ATOM 1515 N N . PHE A 1 192 ? 8.211 -0.867 -18.454 1.00 94.00 192 PHE A N 1
ATOM 1516 C CA . PHE A 1 192 ? 9.122 -0.648 -17.348 1.00 94.00 192 PHE A CA 1
ATOM 1517 C C . PHE A 1 192 ? 9.745 0.737 -17.458 1.00 94.00 192 PHE A C 1
ATOM 1519 O O . PHE A 1 192 ? 10.435 1.044 -18.431 1.00 94.00 192 PHE A O 1
ATOM 1526 N N . LYS A 1 193 ? 9.551 1.550 -16.420 1.00 92.62 193 LYS A N 1
ATOM 1527 C CA . LYS A 1 193 ? 10.102 2.899 -16.338 1.00 92.62 193 LYS A CA 1
ATOM 1528 C C . LYS A 1 193 ? 10.890 3.090 -15.049 1.00 92.62 193 LYS A C 1
ATOM 1530 O O . LYS A 1 193 ? 10.325 3.049 -13.960 1.00 92.62 193 LYS A O 1
ATOM 1535 N N . ALA A 1 194 ? 12.180 3.375 -15.166 1.00 89.25 194 ALA A N 1
ATOM 1536 C CA . ALA A 1 194 ? 13.009 3.779 -14.038 1.00 89.25 194 ALA A CA 1
ATOM 1537 C C . ALA A 1 194 ? 13.455 5.232 -14.221 1.00 89.25 194 ALA A C 1
ATOM 1539 O O . ALA A 1 194 ? 14.319 5.519 -15.047 1.00 89.25 194 ALA A O 1
ATOM 1540 N N . ASP A 1 195 ? 12.870 6.143 -13.445 1.00 86.06 195 ASP A N 1
ATOM 1541 C CA . ASP A 1 195 ? 13.294 7.541 -13.398 1.00 86.06 195 ASP A CA 1
ATOM 1542 C C . ASP A 1 195 ? 14.314 7.694 -12.271 1.00 86.06 195 ASP A C 1
ATOM 1544 O O . ASP A 1 195 ? 13.968 7.787 -11.092 1.00 86.06 195 ASP A O 1
ATOM 1548 N N . ILE A 1 196 ? 15.593 7.681 -12.633 1.00 77.19 196 ILE A N 1
ATOM 1549 C CA . ILE A 1 196 ? 16.680 7.754 -11.664 1.00 77.19 196 ILE A CA 1
ATOM 1550 C C . ILE A 1 196 ? 17.296 9.151 -11.725 1.00 77.19 196 ILE A C 1
ATOM 1552 O O . ILE A 1 196 ? 18.006 9.487 -12.673 1.00 77.19 196 ILE A O 1
ATOM 1556 N N . GLN A 1 197 ? 17.005 9.982 -10.724 1.00 73.75 197 GLN A N 1
ATOM 1557 C CA . GLN A 1 197 ? 17.535 11.343 -10.661 1.00 73.75 197 GLN A CA 1
ATOM 1558 C C . GLN A 1 197 ? 18.871 11.359 -9.913 1.00 73.75 197 GLN A C 1
ATOM 1560 O O . GLN A 1 197 ? 18.957 10.971 -8.748 1.00 73.75 197 GLN A O 1
ATOM 1565 N N . LEU A 1 198 ? 19.925 11.831 -10.584 1.00 64.94 198 LEU A N 1
ATOM 1566 C CA . LEU A 1 198 ? 21.222 12.084 -9.958 1.00 64.94 198 LEU A CA 1
ATOM 1567 C C . LEU A 1 198 ? 21.133 13.377 -9.145 1.00 64.94 198 LEU A C 1
ATOM 1569 O O . LEU A 1 198 ? 20.871 14.448 -9.691 1.00 64.94 198 LEU A O 1
ATOM 1573 N N . ASN A 1 199 ? 21.348 13.285 -7.834 1.00 61.31 199 ASN A N 1
ATOM 1574 C CA . ASN A 1 199 ? 21.355 14.463 -6.979 1.00 61.31 199 ASN A CA 1
ATOM 1575 C C . ASN A 1 199 ? 22.626 15.287 -7.253 1.00 61.31 199 ASN A C 1
ATOM 1577 O O . ASN A 1 199 ? 23.724 14.880 -6.873 1.00 61.31 199 ASN A O 1
ATOM 1581 N N . ALA A 1 200 ? 22.486 16.440 -7.914 1.00 56.28 200 ALA A N 1
ATOM 1582 C CA . ALA A 1 200 ? 23.608 17.315 -8.269 1.00 56.28 200 ALA A CA 1
ATOM 1583 C C . ALA A 1 200 ? 24.402 17.805 -7.040 1.00 56.28 200 ALA A C 1
ATOM 1585 O O . ALA A 1 200 ? 25.587 18.104 -7.153 1.00 56.28 200 ALA A O 1
ATOM 1586 N N . ALA A 1 201 ? 23.779 17.822 -5.856 1.00 58.97 201 ALA A N 1
ATOM 1587 C CA . ALA A 1 201 ? 24.426 18.198 -4.599 1.00 58.97 201 ALA A CA 1
ATOM 1588 C C . ALA A 1 201 ? 25.453 17.169 -4.081 1.00 58.97 201 ALA A C 1
ATOM 1590 O O . ALA A 1 201 ? 26.193 17.482 -3.159 1.00 58.97 201 ALA A O 1
ATOM 1591 N N . ALA A 1 202 ? 25.510 15.956 -4.646 1.00 51.41 202 ALA A N 1
ATOM 1592 C CA . ALA A 1 202 ? 26.504 14.936 -4.288 1.00 51.41 202 ALA A CA 1
ATOM 1593 C C . ALA A 1 202 ? 27.782 14.987 -5.155 1.00 51.41 202 ALA A C 1
ATOM 1595 O O . ALA A 1 202 ? 28.649 14.126 -5.014 1.00 51.41 202 ALA A O 1
ATOM 1596 N N . LEU A 1 203 ? 27.878 15.953 -6.077 1.00 47.81 203 LEU A N 1
ATOM 1597 C CA . LEU A 1 203 ? 29.026 16.169 -6.970 1.00 47.81 203 LEU A CA 1
ATOM 1598 C C . LEU A 1 203 ? 29.881 17.391 -6.570 1.00 47.81 203 LEU A C 1
ATOM 1600 O O . LEU A 1 203 ? 30.760 17.788 -7.335 1.00 47.81 203 LEU A O 1
ATOM 1604 N N . LEU A 1 204 ? 29.617 17.979 -5.399 1.00 45.12 204 LEU A N 1
ATOM 1605 C CA . LEU A 1 204 ? 30.357 19.093 -4.793 1.00 45.12 204 LEU A CA 1
ATOM 1606 C C . LEU A 1 204 ? 30.904 18.661 -3.431 1.00 45.12 204 LEU A C 1
ATOM 1608 O O . LEU A 1 204 ? 32.037 19.080 -3.112 1.00 45.12 204 LEU A O 1
#

Organism: NCBI:txid670580

Secondary structure (DSSP, 8-state):
-THHHHEESSSHHHHTTS-TTSEEEEEEE-TTSSSSEEEEEEESS---GGGGHHHHHHGGG--EE--SGGGGT-GGGGEEE-HHHHHHHHHH-SSS-SSTT-SEEEEEGGGB-TT--S---GGGS--TT--EEEEE--SS---HHHHHHHHHHHHHH-TT--EEEEEE-S-HHHHHHHHHHHHHT-TT--EEEEEE---GGG--